Protein AF-A0A3D0CUA2-F1 (afdb_monomer_lite)

Structure (mmCIF, N/CA/C/O backbone):
data_AF-A0A3D0CUA2-F1
#
_entry.id   AF-A0A3D0CUA2-F1
#
loop_
_atom_site.group_PDB
_atom_site.id
_atom_site.type_symbol
_atom_site.label_atom_id
_atom_site.label_alt_id
_atom_site.label_comp_id
_atom_site.label_asym_id
_atom_site.label_entity_id
_atom_site.label_seq_id
_atom_site.pdbx_PDB_ins_code
_atom_site.Cartn_x
_atom_site.Cartn_y
_atom_site.Cartn_z
_atom_site.occupancy
_atom_site.B_iso_or_equiv
_atom_site.auth_seq_id
_atom_site.auth_comp_id
_atom_site.auth_asym_id
_atom_site.auth_atom_id
_atom_site.pdbx_PDB_model_num
ATOM 1 N N . MET A 1 1 ? -27.814 30.142 13.693 1.00 34.41 1 MET A N 1
ATOM 2 C CA . MET A 1 1 ? -26.603 30.145 12.839 1.00 34.41 1 MET A CA 1
ATOM 3 C C . MET A 1 1 ? -26.069 28.719 12.773 1.00 34.41 1 MET A C 1
ATOM 5 O O . MET A 1 1 ? -25.914 28.144 13.836 1.00 34.41 1 MET A O 1
ATOM 9 N N . VAL A 1 2 ? -25.845 28.051 11.637 1.00 34.53 2 VAL A N 1
ATOM 10 C CA . VAL A 1 2 ? -26.166 28.297 10.212 1.00 34.53 2 VAL A CA 1
ATOM 11 C C . VAL A 1 2 ? -26.604 26.940 9.620 1.00 34.53 2 VAL A C 1
ATOM 13 O O . VAL A 1 2 ? -26.078 25.908 10.025 1.00 34.53 2 VAL A O 1
ATOM 16 N N . ARG A 1 3 ? -27.580 26.911 8.699 1.00 35.19 3 ARG A N 1
ATOM 17 C CA . ARG A 1 3 ? -28.104 25.675 8.077 1.00 35.19 3 ARG A CA 1
ATOM 18 C C . ARG A 1 3 ? -28.491 25.943 6.611 1.00 35.19 3 ARG A C 1
ATOM 20 O O . ARG A 1 3 ? -29.452 26.673 6.405 1.00 35.19 3 ARG A O 1
ATOM 27 N N . LYS A 1 4 ? -27.755 25.371 5.642 1.00 29.92 4 LYS A N 1
ATOM 28 C CA . LYS A 1 4 ? -28.012 25.220 4.175 1.00 29.92 4 LYS A CA 1
ATOM 29 C C . LYS A 1 4 ? -26.973 24.188 3.639 1.00 29.92 4 LYS A C 1
ATOM 31 O O . LYS A 1 4 ? -25.899 24.140 4.227 1.00 29.92 4 LYS A O 1
ATOM 36 N N . LEU A 1 5 ? -27.252 23.188 2.777 1.00 30.98 5 LEU A N 1
ATOM 37 C CA . LEU A 1 5 ? -27.730 23.161 1.363 1.00 30.98 5 LEU A CA 1
ATOM 38 C C . LEU A 1 5 ? -26.661 23.688 0.361 1.00 30.98 5 LEU A C 1
ATOM 40 O O . LEU A 1 5 ? -26.102 24.738 0.648 1.00 30.98 5 LEU A O 1
ATOM 44 N N . VAL A 1 6 ? -26.330 23.045 -0.785 1.00 25.77 6 VAL A N 1
ATOM 45 C CA . VAL A 1 6 ? -26.958 21.911 -1.534 1.00 25.77 6 VAL A CA 1
ATOM 46 C C . VAL A 1 6 ? -25.914 20.964 -2.203 1.00 25.77 6 VAL A C 1
ATOM 48 O O . VAL A 1 6 ? -24.809 21.380 -2.519 1.00 25.77 6 VAL A O 1
ATOM 51 N N . ILE A 1 7 ? -26.317 19.699 -2.413 1.00 25.22 7 ILE A N 1
ATOM 52 C CA . ILE A 1 7 ? -25.937 18.706 -3.459 1.00 25.22 7 ILE A CA 1
ATOM 53 C C . ILE A 1 7 ? -25.632 19.311 -4.863 1.00 25.22 7 ILE A C 1
ATOM 55 O O . ILE A 1 7 ? -26.237 20.313 -5.229 1.00 25.22 7 ILE A O 1
ATOM 59 N N . GLY A 1 8 ? -24.804 18.635 -5.683 1.00 22.50 8 GLY A N 1
ATOM 60 C CA . GLY A 1 8 ? -24.477 18.989 -7.089 1.00 22.50 8 GLY A CA 1
ATOM 61 C C . GLY A 1 8 ? -22.999 19.392 -7.257 1.00 22.50 8 GLY A C 1
ATOM 62 O O . GLY A 1 8 ? -22.445 19.989 -6.344 1.00 22.50 8 GLY A O 1
ATOM 63 N N . THR A 1 9 ? -22.270 19.066 -8.331 1.00 24.28 9 THR A N 1
ATOM 64 C CA . THR A 1 9 ? -22.681 18.615 -9.676 1.00 24.28 9 THR A CA 1
ATOM 65 C C . THR A 1 9 ? -21.642 17.654 -10.272 1.00 24.28 9 THR A C 1
ATOM 67 O O . THR A 1 9 ? -20.441 17.848 -10.105 1.00 24.28 9 THR A O 1
ATOM 70 N N . LEU A 1 10 ? -22.116 16.637 -10.993 1.00 22.66 10 LEU A N 1
ATOM 71 C CA . LEU A 1 10 ? -21.336 15.797 -11.912 1.00 22.66 10 LEU A CA 1
ATOM 72 C C . LEU A 1 10 ? -21.730 16.201 -13.347 1.00 22.66 10 LEU A C 1
ATOM 74 O O . LEU A 1 10 ? -22.854 16.664 -13.528 1.00 22.66 10 LEU A O 1
ATOM 78 N N . ILE A 1 11 ? -20.861 15.958 -14.340 1.00 24.97 11 ILE A N 1
ATOM 79 C CA . ILE A 1 11 ? -20.981 16.357 -15.767 1.00 24.97 11 ILE A CA 1
ATOM 80 C C . ILE A 1 11 ? -20.533 17.809 -16.022 1.00 24.97 11 ILE A C 1
ATOM 82 O O . ILE A 1 11 ? -21.109 18.747 -15.479 1.00 24.97 11 ILE A O 1
ATOM 86 N N . GLY A 1 12 ? -19.514 17.993 -16.877 1.00 25.23 12 GLY A N 1
ATOM 87 C CA . GLY A 1 12 ? -19.047 19.340 -17.235 1.00 25.23 12 GLY A CA 1
ATOM 88 C C . GLY A 1 12 ? -17.737 19.508 -18.018 1.00 25.23 12 GLY A C 1
ATOM 89 O O . GLY A 1 12 ? -17.393 20.654 -18.273 1.00 25.23 12 GLY A O 1
ATOM 90 N N . LEU A 1 13 ? -17.005 18.455 -18.419 1.00 24.23 13 LEU A N 1
ATOM 91 C CA . LEU A 1 13 ? -15.894 18.620 -19.376 1.00 24.23 13 LEU A CA 1
ATOM 92 C C . LEU A 1 13 ? -15.595 17.346 -20.182 1.00 24.23 13 LEU A C 1
ATOM 94 O O . LEU A 1 13 ? -14.676 16.591 -19.879 1.00 24.23 13 LEU A O 1
ATOM 98 N N . LEU A 1 14 ? -16.395 17.105 -21.220 1.00 25.80 14 LEU A N 1
ATOM 99 C CA . LEU A 1 14 ? -16.085 16.125 -22.261 1.00 25.80 14 LEU A CA 1
ATOM 100 C C . LEU A 1 14 ? -16.761 16.587 -23.555 1.00 25.80 14 LEU A C 1
ATOM 102 O O . LEU A 1 14 ? -17.934 16.299 -23.758 1.00 25.80 14 LEU A O 1
ATOM 106 N N . LEU A 1 15 ? -16.041 17.390 -24.349 1.00 27.72 15 LEU A N 1
ATOM 107 C CA . LEU A 1 15 ? -16.316 17.740 -25.754 1.00 27.72 15 LEU A CA 1
ATOM 108 C C . LEU A 1 15 ? -15.233 18.716 -26.265 1.00 27.72 15 LEU A C 1
ATOM 110 O O . LEU A 1 15 ? -15.432 19.926 -26.295 1.00 27.72 15 LEU A O 1
ATOM 114 N N . LEU A 1 16 ? -14.092 18.180 -26.696 1.00 27.78 16 LEU A N 1
ATOM 115 C CA . LEU A 1 16 ? -13.278 18.776 -27.761 1.00 27.78 16 LEU A CA 1
ATOM 116 C C . LEU A 1 16 ? -12.856 17.641 -28.715 1.00 27.78 16 LEU A C 1
ATOM 118 O O . LEU A 1 16 ? -12.679 16.509 -28.256 1.00 27.78 16 LEU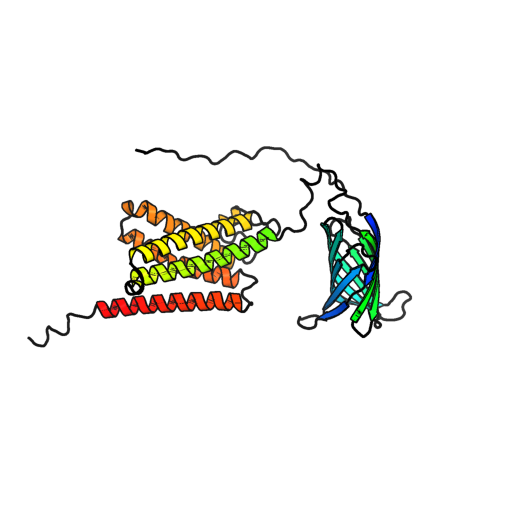 A O 1
ATOM 122 N N . PRO A 1 17 ? -12.807 17.893 -30.035 1.00 27.48 17 PRO A N 1
ATOM 123 C CA . PRO A 1 17 ? -12.652 16.851 -31.044 1.00 27.48 17 PRO A CA 1
ATOM 124 C C . PRO A 1 17 ? -11.206 16.352 -31.137 1.00 27.48 17 PRO A C 1
ATOM 126 O O . PRO A 1 17 ? -10.279 16.984 -30.635 1.00 27.48 17 PRO A O 1
ATOM 129 N N . GLY A 1 18 ? -11.021 15.215 -31.811 1.00 36.53 18 GLY A N 1
ATOM 130 C CA . GLY A 1 18 ? -9.711 14.595 -31.979 1.00 36.53 18 GLY A CA 1
ATOM 131 C C . GLY A 1 18 ? -8.704 15.519 -32.661 1.00 36.53 18 GLY A C 1
ATOM 132 O O . GLY A 1 18 ? -8.844 15.834 -33.841 1.00 36.53 18 GLY A O 1
ATOM 133 N N . ALA A 1 19 ? -7.657 15.885 -31.927 1.00 23.98 19 ALA A N 1
ATOM 134 C CA . ALA A 1 19 ? -6.418 16.364 -32.508 1.00 23.98 19 ALA A CA 1
ATOM 135 C C . ALA A 1 19 ? -5.561 15.142 -32.861 1.00 23.98 19 ALA A C 1
ATOM 137 O O . ALA A 1 19 ? -4.909 14.554 -32.002 1.00 23.98 19 ALA A O 1
ATOM 138 N N . THR A 1 20 ? -5.559 14.754 -34.135 1.00 33.88 20 THR A N 1
ATOM 139 C CA . THR A 1 20 ? -4.459 13.967 -34.699 1.00 33.88 20 THR A CA 1
ATOM 140 C C . THR A 1 20 ? -3.238 14.877 -34.791 1.00 33.88 20 THR A C 1
ATOM 142 O O . THR A 1 20 ? -2.977 15.472 -35.838 1.00 33.88 20 THR A O 1
ATOM 145 N N . THR A 1 21 ? -2.518 15.044 -33.684 1.00 29.91 21 THR A N 1
ATOM 146 C CA . THR A 1 21 ? -1.212 15.701 -33.685 1.00 29.91 21 THR A CA 1
ATOM 147 C C . THR A 1 21 ? -0.216 14.788 -34.384 1.00 29.91 21 THR A C 1
ATOM 149 O O . THR A 1 21 ? 0.178 13.745 -33.864 1.00 29.91 21 THR A O 1
ATOM 152 N N . ALA A 1 22 ? 0.180 15.176 -35.597 1.00 28.94 22 ALA A N 1
ATOM 153 C CA . ALA A 1 22 ? 1.365 14.614 -36.223 1.00 28.94 22 ALA A CA 1
ATOM 154 C C . ALA A 1 22 ? 2.559 14.895 -35.301 1.00 28.94 22 ALA A C 1
ATOM 156 O O . ALA A 1 22 ? 2.811 16.050 -34.957 1.00 28.94 22 ALA A O 1
ATOM 157 N N . LEU A 1 23 ? 3.252 13.839 -34.873 1.00 32.47 23 LEU A N 1
ATOM 158 C CA . LEU A 1 23 ? 4.448 13.963 -34.049 1.00 32.47 23 LEU A CA 1
ATOM 159 C C . LEU A 1 23 ? 5.519 14.720 -34.839 1.00 32.47 23 LEU A C 1
ATOM 161 O O . LEU A 1 23 ? 6.013 14.219 -35.851 1.00 32.47 23 LEU A O 1
ATOM 165 N N . ALA A 1 24 ? 5.894 15.904 -34.358 1.00 32.53 24 ALA A N 1
ATOM 166 C CA . ALA A 1 24 ? 7.166 16.501 -34.725 1.00 32.53 24 ALA A CA 1
ATOM 167 C C . ALA A 1 24 ? 8.265 15.600 -34.146 1.00 32.53 24 ALA A C 1
ATOM 169 O O . ALA A 1 24 ? 8.440 15.513 -32.932 1.00 32.53 24 ALA A O 1
ATOM 170 N N . GLN A 1 25 ? 8.953 14.861 -35.015 1.00 38.62 25 GLN A N 1
ATOM 171 C CA . GLN A 1 25 ? 10.106 14.062 -34.620 1.00 38.62 25 GLN A CA 1
ATOM 172 C C . GLN A 1 25 ? 11.245 15.022 -34.270 1.00 38.62 25 GLN A C 1
ATOM 174 O O . GLN A 1 25 ? 11.866 15.599 -35.163 1.00 38.62 25 GLN A O 1
ATOM 179 N N . GLY A 1 26 ? 11.508 15.201 -32.975 1.00 41.06 26 GLY A N 1
ATOM 180 C CA . GLY A 1 26 ? 12.723 15.864 -32.514 1.00 41.06 26 GLY A CA 1
ATOM 181 C C . GLY A 1 26 ? 13.927 15.055 -32.985 1.00 41.06 26 GLY A C 1
ATOM 182 O O . GLY A 1 26 ? 14.120 13.925 -32.543 1.00 41.06 26 GLY A O 1
ATOM 183 N N . ALA A 1 27 ? 14.703 15.602 -33.920 1.00 47.06 27 ALA A N 1
ATOM 184 C CA . ALA A 1 27 ? 15.893 14.931 -34.425 1.00 47.06 27 ALA A CA 1
ATOM 185 C C . ALA A 1 27 ? 16.924 14.790 -33.294 1.00 47.06 27 ALA A C 1
ATOM 187 O O . ALA A 1 27 ? 17.266 15.780 -32.647 1.00 47.06 27 ALA A O 1
ATOM 188 N N . GLY A 1 28 ? 17.421 13.572 -33.063 1.00 52.94 28 GLY A N 1
ATOM 189 C CA . GLY A 1 28 ? 18.521 13.356 -32.128 1.00 52.94 28 GLY A CA 1
ATOM 190 C C . GLY A 1 28 ? 19.780 14.104 -32.575 1.00 52.94 28 GLY A C 1
ATOM 191 O O . GLY A 1 28 ? 20.051 14.244 -33.772 1.00 52.94 28 GLY A O 1
ATOM 192 N N . MET A 1 29 ? 20.553 14.600 -31.612 1.00 65.56 29 MET A N 1
ATOM 193 C CA . MET A 1 29 ? 21.796 15.312 -31.892 1.00 65.56 29 MET A CA 1
ATOM 194 C C . MET A 1 29 ? 22.873 14.316 -32.316 1.00 65.56 29 MET A C 1
ATOM 196 O O . MET A 1 29 ? 23.288 13.475 -31.522 1.00 65.56 29 MET A O 1
ATOM 200 N N . ASN A 1 30 ? 23.351 14.416 -33.557 1.00 77.56 30 ASN A N 1
ATOM 201 C CA . ASN A 1 30 ? 24.480 13.607 -34.008 1.00 77.56 30 ASN A CA 1
ATOM 202 C C . ASN A 1 30 ? 25.755 14.015 -33.258 1.00 77.56 30 ASN A C 1
ATOM 204 O O . ASN A 1 30 ? 26.203 15.156 -33.369 1.00 77.56 30 ASN A O 1
ATOM 208 N N . GLY A 1 31 ? 26.353 13.070 -32.539 1.00 81.94 31 GLY A N 1
ATOM 209 C CA . GLY A 1 31 ? 27.570 13.270 -31.763 1.00 81.94 31 GLY A CA 1
ATOM 210 C C . GLY A 1 31 ? 28.327 11.967 -31.521 1.00 81.94 31 GLY A C 1
ATOM 211 O O . GLY A 1 31 ? 27.978 10.912 -32.056 1.00 81.94 31 GLY A O 1
ATOM 212 N N . SER A 1 32 ? 29.366 12.053 -30.699 1.00 85.62 32 SER A N 1
ATOM 213 C CA . SER A 1 32 ? 30.141 10.915 -30.207 1.00 85.62 32 SER A CA 1
ATOM 214 C C . SER A 1 32 ? 30.578 11.166 -28.768 1.00 85.62 32 SER A C 1
ATOM 216 O O . SER A 1 32 ? 30.881 12.309 -28.432 1.00 85.62 32 SER A O 1
ATOM 218 N N . ALA A 1 33 ? 30.639 10.116 -27.952 1.00 85.50 33 ALA A N 1
ATOM 219 C CA . ALA A 1 33 ? 31.093 10.174 -26.567 1.00 85.50 33 ALA A CA 1
ATOM 220 C C . ALA A 1 33 ? 32.015 8.985 -26.268 1.00 85.50 33 ALA A C 1
ATOM 222 O O . ALA A 1 33 ? 31.617 7.831 -26.437 1.00 85.50 33 ALA A O 1
ATOM 223 N N . GLU A 1 34 ? 33.228 9.278 -25.798 1.00 88.31 34 GLU A N 1
ATOM 224 C CA . GLU A 1 34 ? 34.131 8.290 -25.202 1.00 88.31 34 GLU A CA 1
ATOM 225 C C . GLU A 1 34 ? 33.730 8.109 -23.733 1.00 88.31 34 GLU A C 1
ATOM 227 O O . GLU A 1 34 ? 33.719 9.069 -22.954 1.00 88.31 34 GLU A O 1
ATOM 232 N N . MET A 1 35 ? 33.365 6.889 -23.348 1.00 89.06 35 MET A N 1
ATOM 233 C CA . MET A 1 35 ? 32.873 6.552 -22.015 1.00 89.06 35 MET A CA 1
ATOM 234 C C . MET A 1 35 ? 33.778 5.529 -21.336 1.00 89.06 35 MET A C 1
ATOM 236 O O . MET A 1 35 ? 34.287 4.594 -21.957 1.00 89.06 35 MET A O 1
ATOM 240 N N . SER A 1 36 ? 33.949 5.680 -20.026 1.00 88.00 36 SER A N 1
ATOM 241 C CA . SER A 1 36 ? 34.730 4.766 -19.195 1.00 88.00 36 SER A CA 1
ATOM 242 C C . SER A 1 36 ? 33.942 4.361 -17.958 1.00 88.00 36 SER A C 1
ATOM 244 O O . SER A 1 36 ? 33.133 5.136 -17.451 1.00 88.00 36 SER A O 1
ATOM 246 N N . GLY A 1 37 ? 34.150 3.144 -17.464 1.00 89.19 37 GLY A N 1
ATOM 247 C CA . GLY A 1 37 ? 33.412 2.680 -16.295 1.00 89.19 37 GLY A CA 1
ATOM 248 C C . GLY A 1 37 ? 33.711 1.242 -15.913 1.00 89.19 37 GLY A C 1
ATOM 249 O O . GLY A 1 37 ? 34.869 0.820 -15.899 1.00 89.19 37 GLY A O 1
ATOM 250 N N . GLN A 1 38 ? 32.666 0.502 -15.551 1.00 89.38 38 GLN A N 1
ATOM 251 C CA . GLN A 1 38 ? 32.765 -0.851 -15.010 1.00 89.38 38 GLN A CA 1
ATOM 252 C C . GLN A 1 38 ? 31.691 -1.766 -15.597 1.00 89.38 38 GLN A C 1
ATOM 254 O O . GLN A 1 38 ? 30.522 -1.390 -15.712 1.00 89.38 38 GLN A O 1
ATOM 259 N N . ALA A 1 39 ? 32.079 -3.000 -15.900 1.00 87.56 39 ALA A N 1
ATOM 260 C CA . ALA A 1 39 ? 31.183 -4.063 -16.318 1.00 87.56 39 ALA A CA 1
ATOM 261 C C . ALA A 1 39 ? 31.413 -5.318 -15.463 1.00 87.56 39 ALA A C 1
ATOM 263 O O . ALA A 1 39 ? 32.544 -5.771 -15.289 1.00 87.56 39 ALA A O 1
ATOM 264 N N . TRP A 1 40 ? 30.342 -5.905 -14.924 1.00 83.81 40 TRP A N 1
ATOM 265 C CA . TRP A 1 40 ? 30.429 -7.112 -14.095 1.00 83.81 40 TRP A CA 1
ATOM 266 C C . TRP A 1 40 ? 29.266 -8.070 -14.341 1.00 83.81 40 TRP A C 1
ATOM 268 O O . TRP A 1 40 ? 28.157 -7.673 -14.695 1.00 83.81 40 TRP A O 1
ATOM 278 N N . VAL A 1 41 ? 29.512 -9.365 -14.136 1.00 83.38 41 VAL A N 1
ATOM 279 C CA . VAL A 1 41 ? 28.497 -10.405 -14.349 1.00 83.38 41 VAL A CA 1
ATOM 280 C C . VAL A 1 41 ? 27.761 -10.705 -13.046 1.00 83.38 41 VAL A C 1
ATOM 282 O O . VAL A 1 41 ? 28.302 -11.356 -12.151 1.00 83.38 41 VAL A O 1
ATOM 285 N N . ASP A 1 42 ? 26.496 -10.301 -12.969 1.00 78.31 42 ASP A N 1
ATOM 286 C CA . ASP A 1 42 ? 25.566 -10.777 -11.952 1.00 78.31 42 ASP A CA 1
ATOM 287 C C . ASP A 1 42 ? 25.132 -12.220 -12.266 1.00 78.31 42 ASP A C 1
ATOM 289 O O . ASP A 1 42 ? 24.643 -12.527 -13.355 1.00 78.31 42 ASP A O 1
ATOM 293 N N . ARG A 1 43 ? 25.309 -13.114 -11.288 1.00 81.06 43 ARG A N 1
ATOM 294 C CA . ARG A 1 43 ? 24.940 -14.540 -11.352 1.00 81.06 43 ARG A CA 1
ATOM 295 C C . ARG A 1 43 ? 23.880 -14.928 -10.314 1.00 81.06 43 ARG A C 1
ATOM 297 O O . ARG A 1 43 ? 23.711 -16.109 -10.033 1.00 81.06 43 ARG A O 1
ATOM 304 N N . SER A 1 44 ? 23.208 -13.952 -9.699 1.00 67.81 44 SER A N 1
ATOM 305 C CA . SER A 1 44 ? 22.202 -14.192 -8.653 1.00 67.81 44 SER A CA 1
ATOM 306 C C . SER A 1 44 ? 20.834 -14.652 -9.181 1.00 67.81 44 SER A C 1
ATOM 308 O O . SER A 1 44 ? 20.020 -15.144 -8.399 1.00 67.81 44 SER A O 1
ATOM 310 N N . GLY A 1 45 ? 20.576 -14.502 -10.487 1.00 65.38 45 GLY A N 1
ATOM 311 C CA . GLY A 1 45 ? 19.347 -14.930 -11.164 1.00 65.38 45 GLY A CA 1
ATOM 312 C C . GLY A 1 45 ? 19.481 -16.237 -11.957 1.00 65.38 45 GLY A C 1
ATOM 313 O O . GLY A 1 45 ? 20.552 -16.830 -12.038 1.00 65.38 45 GLY A O 1
ATOM 314 N N . GLU A 1 46 ? 18.380 -16.668 -12.584 1.00 67.75 46 GLU A N 1
ATOM 315 C CA . GLU A 1 46 ? 18.313 -17.899 -13.398 1.00 67.75 46 GLU A CA 1
ATOM 316 C C . GLU A 1 46 ? 19.200 -17.864 -14.656 1.00 67.75 46 GLU A C 1
ATOM 318 O O . GLU A 1 46 ? 19.586 -18.914 -15.169 1.00 67.75 46 GLU A O 1
ATOM 323 N N . GLN A 1 47 ? 19.545 -16.669 -15.142 1.00 74.62 47 GLN A N 1
ATOM 324 C CA . GLN A 1 47 ? 20.515 -16.453 -16.215 1.00 74.62 47 GLN A CA 1
ATOM 325 C C . GLN A 1 47 ? 21.562 -15.415 -15.779 1.00 74.62 47 GLN A C 1
ATOM 327 O O . GLN A 1 47 ? 21.216 -14.474 -15.055 1.00 74.62 47 GLN A O 1
ATOM 332 N N . PRO A 1 48 ? 22.832 -15.561 -16.205 1.00 74.19 48 PRO A N 1
ATOM 333 C CA . PRO A 1 48 ? 23.864 -14.567 -15.942 1.00 74.19 48 PRO A CA 1
ATOM 334 C C . PRO A 1 48 ? 23.570 -13.286 -16.727 1.00 74.19 48 PRO A C 1
ATOM 336 O O . PRO A 1 48 ? 23.232 -13.345 -17.907 1.00 74.19 48 PRO A O 1
ATOM 339 N N . ARG A 1 49 ? 23.736 -12.129 -16.088 1.00 80.12 49 ARG A N 1
ATOM 340 C CA . ARG A 1 49 ? 23.512 -10.815 -16.703 1.00 80.12 49 ARG A CA 1
ATOM 341 C C . ARG A 1 49 ? 24.771 -9.974 -16.593 1.00 80.12 49 ARG A C 1
ATOM 343 O O . ARG A 1 49 ? 25.372 -9.912 -15.524 1.00 80.12 49 ARG A O 1
ATOM 350 N N . LEU A 1 50 ? 25.155 -9.317 -17.677 1.00 82.69 50 LEU A N 1
ATOM 351 C CA . LEU A 1 50 ? 26.214 -8.321 -17.685 1.00 82.69 50 LEU A CA 1
ATOM 352 C C . LEU A 1 50 ? 25.604 -6.975 -17.276 1.00 82.69 50 LEU A C 1
ATOM 354 O O . LEU A 1 50 ? 24.756 -6.429 -17.981 1.00 82.69 50 LEU A O 1
ATOM 358 N N . MET A 1 51 ? 25.998 -6.486 -16.104 1.00 84.31 51 MET A N 1
ATOM 359 C CA . MET A 1 51 ? 25.730 -5.124 -15.653 1.00 84.31 51 MET A CA 1
ATOM 360 C C . MET A 1 51 ? 26.821 -4.224 -16.225 1.00 84.31 51 MET A C 1
ATOM 362 O O . MET A 1 51 ? 27.994 -4.595 -16.177 1.00 84.31 51 MET A O 1
ATOM 366 N N . VAL A 1 52 ? 26.442 -3.062 -16.743 1.00 85.94 52 VAL A N 1
ATOM 367 C CA . VAL A 1 52 ? 27.353 -2.080 -17.337 1.00 85.94 52 VAL A CA 1
ATOM 368 C C . VAL A 1 52 ? 27.009 -0.705 -16.775 1.00 85.94 52 VAL A C 1
ATOM 370 O O . VAL A 1 52 ? 25.845 -0.307 -16.806 1.00 85.94 52 VAL A O 1
ATOM 373 N N . THR A 1 53 ? 28.011 0.017 -16.279 1.00 88.06 53 THR A N 1
ATOM 374 C CA . THR A 1 53 ? 27.920 1.443 -15.937 1.00 88.06 53 THR A CA 1
ATOM 375 C C . THR A 1 53 ? 29.085 2.181 -16.590 1.00 88.06 53 THR A C 1
ATOM 377 O O . THR A 1 53 ? 30.211 1.674 -16.579 1.00 88.06 53 THR A O 1
ATOM 380 N N . ALA A 1 54 ? 28.824 3.335 -17.201 1.00 88.00 54 ALA A N 1
ATOM 381 C CA . ALA A 1 54 ? 29.836 4.134 -17.883 1.00 88.00 54 ALA A CA 1
ATOM 382 C C . ALA A 1 54 ? 29.528 5.630 -17.789 1.00 88.00 54 ALA A C 1
ATOM 384 O O . ALA A 1 54 ? 28.380 6.042 -17.951 1.00 88.00 54 ALA A O 1
ATOM 385 N N . ASP A 1 55 ? 30.571 6.435 -17.616 1.00 84.81 55 ASP A N 1
ATOM 386 C CA . ASP A 1 55 ? 30.525 7.894 -17.591 1.00 84.81 55 ASP A CA 1
ATOM 387 C C . ASP A 1 55 ? 31.406 8.459 -18.713 1.00 84.81 55 ASP A C 1
ATOM 389 O O . ASP A 1 55 ? 32.496 7.940 -18.982 1.00 84.81 55 ASP A O 1
ATOM 393 N N . ALA A 1 56 ? 30.949 9.518 -19.384 1.00 84.81 56 ALA A N 1
ATOM 394 C CA . ALA A 1 56 ? 31.712 10.153 -20.457 1.00 84.81 56 ALA A CA 1
ATOM 395 C C . ALA A 1 56 ? 32.962 10.885 -19.933 1.00 84.81 56 ALA A C 1
ATOM 397 O O . ALA A 1 56 ? 32.896 11.702 -19.010 1.00 84.81 56 ALA A O 1
ATOM 398 N N . ALA A 1 57 ? 34.110 10.595 -20.548 1.00 72.31 57 ALA A N 1
ATOM 399 C CA . ALA A 1 57 ? 35.426 11.078 -20.125 1.00 72.31 57 ALA A CA 1
ATOM 400 C C . ALA A 1 57 ? 35.684 12.559 -20.471 1.00 72.31 57 ALA A C 1
ATOM 402 O O . ALA A 1 57 ? 36.553 13.203 -19.884 1.00 72.31 57 ALA A O 1
ATOM 403 N N . ASP A 1 58 ? 34.914 13.106 -21.410 1.00 64.69 58 ASP A N 1
ATOM 404 C CA . ASP A 1 58 ? 35.012 14.471 -21.940 1.00 64.69 58 ASP A CA 1
ATOM 405 C C . ASP A 1 58 ? 34.367 15.552 -21.046 1.00 64.69 58 ASP A C 1
ATOM 407 O O . ASP A 1 58 ? 34.460 16.747 -21.341 1.00 64.69 58 ASP A O 1
ATOM 411 N N . GLY A 1 59 ? 33.714 15.154 -19.950 1.00 53.94 59 GLY A N 1
ATOM 412 C CA . GLY A 1 59 ? 32.996 16.061 -19.056 1.00 53.94 59 GLY A CA 1
ATOM 413 C C . GLY A 1 59 ? 31.619 16.502 -19.566 1.00 53.94 59 GLY A C 1
ATOM 414 O O . GLY A 1 59 ? 30.988 17.339 -18.920 1.00 53.94 59 GLY A O 1
ATOM 415 N N . GLN A 1 60 ? 31.106 15.920 -20.658 1.00 58.84 60 GLN A N 1
ATOM 416 C CA . GLN A 1 60 ? 29.743 16.156 -21.158 1.00 58.84 60 GLN A CA 1
ATOM 417 C C . GLN A 1 60 ? 28.659 15.549 -20.251 1.00 58.84 60 GLN A C 1
ATOM 419 O O . GLN A 1 60 ? 27.483 15.641 -20.572 1.00 58.84 60 GLN A O 1
ATOM 424 N N . GLY A 1 61 ? 29.004 14.925 -19.119 1.00 72.50 61 GLY A N 1
ATOM 425 C CA . GLY A 1 61 ? 28.030 14.491 -18.110 1.00 72.50 61 GLY A CA 1
ATOM 426 C C . GLY A 1 61 ? 27.052 13.408 -18.576 1.00 72.50 61 GLY A C 1
ATOM 427 O O . GLY A 1 61 ? 25.992 13.262 -17.970 1.00 72.50 61 GLY A O 1
ATOM 428 N N . TRP A 1 62 ? 27.386 12.671 -19.640 1.00 84.25 62 TRP A N 1
ATOM 429 C CA . TRP A 1 62 ? 26.637 11.488 -20.050 1.00 84.25 62 TRP A CA 1
ATOM 430 C C . TRP A 1 62 ? 26.942 10.315 -19.122 1.00 84.25 62 TRP A C 1
ATOM 432 O O . TRP A 1 62 ? 28.107 9.974 -18.918 1.00 84.25 62 TRP A O 1
ATOM 442 N N . HIS A 1 63 ? 25.887 9.681 -18.621 1.00 88.88 63 HIS A N 1
ATOM 443 C CA . HIS A 1 63 ? 25.931 8.486 -17.791 1.00 88.88 63 HIS A CA 1
ATOM 444 C C . HIS A 1 63 ? 25.048 7.397 -18.410 1.00 88.88 63 HIS A C 1
ATOM 446 O O . HIS A 1 63 ? 23.861 7.629 -18.675 1.00 88.88 63 HIS A O 1
ATOM 452 N N . LEU A 1 64 ? 25.631 6.222 -18.639 1.00 89.19 64 LEU A N 1
ATOM 453 C CA . LEU A 1 64 ? 24.996 5.046 -19.225 1.00 89.19 64 LEU A CA 1
ATOM 454 C C . LEU A 1 64 ? 24.918 3.922 -18.189 1.00 89.19 64 LEU A C 1
ATOM 456 O O . LEU A 1 64 ? 25.943 3.453 -17.698 1.00 89.19 64 LEU A O 1
ATOM 460 N N . GLU A 1 65 ? 23.713 3.411 -17.959 1.00 91.25 65 GLU A N 1
ATOM 461 C CA . GLU A 1 65 ? 23.481 2.113 -17.325 1.00 91.25 65 GLU A CA 1
ATOM 462 C C . GLU A 1 65 ? 22.922 1.137 -18.368 1.00 91.25 65 GLU A C 1
ATOM 464 O O . GLU A 1 65 ? 21.979 1.471 -19.089 1.00 91.25 65 GLU A O 1
ATOM 469 N N . ALA A 1 66 ? 23.447 -0.088 -18.442 1.00 85.12 66 ALA A N 1
ATOM 470 C CA . ALA A 1 66 ? 22.864 -1.142 -19.271 1.00 85.12 66 ALA A CA 1
ATOM 471 C C . ALA A 1 66 ? 22.852 -2.505 -18.569 1.00 85.12 66 ALA A C 1
ATOM 473 O O . ALA A 1 66 ? 23.764 -2.872 -17.825 1.00 85.12 66 ALA A O 1
ATOM 474 N N . ILE A 1 67 ? 21.793 -3.271 -18.833 1.00 86.25 67 ILE A N 1
ATOM 475 C CA . ILE A 1 67 ? 21.603 -4.641 -18.352 1.00 86.25 67 ILE A CA 1
ATOM 476 C C . ILE A 1 67 ? 21.468 -5.537 -19.574 1.00 86.25 67 ILE A C 1
ATOM 478 O O . ILE A 1 67 ? 20.429 -5.526 -20.233 1.00 86.25 67 ILE A O 1
ATOM 482 N N . LEU A 1 68 ? 22.513 -6.312 -19.859 1.00 85.12 68 LEU A N 1
ATOM 483 C CA . LEU A 1 68 ? 22.613 -7.190 -21.024 1.00 85.12 68 LEU A CA 1
ATOM 484 C C . LEU A 1 68 ? 22.561 -8.665 -20.609 1.00 85.12 68 LEU A C 1
ATOM 486 O O . LEU A 1 68 ? 23.146 -9.069 -19.604 1.00 85.12 68 LEU A O 1
ATOM 490 N N . THR A 1 69 ? 21.890 -9.491 -21.405 1.00 85.88 69 THR A N 1
ATOM 491 C CA . THR A 1 69 ? 21.773 -10.942 -21.207 1.00 85.88 69 THR A CA 1
ATOM 492 C C . THR A 1 69 ? 22.328 -11.664 -22.439 1.00 85.88 69 THR A C 1
ATOM 494 O O . THR A 1 69 ? 21.982 -11.287 -23.559 1.00 85.88 69 THR A O 1
ATOM 497 N N . PRO A 1 70 ? 23.186 -12.690 -22.284 1.00 83.50 70 PRO A N 1
ATOM 498 C CA . PRO A 1 70 ? 23.677 -13.474 -23.408 1.00 83.50 70 PRO A CA 1
ATOM 499 C C . PRO A 1 70 ? 22.583 -14.428 -23.906 1.00 83.50 70 PRO A C 1
ATOM 501 O O . PRO A 1 70 ? 22.333 -15.470 -23.301 1.00 83.50 70 PRO A O 1
ATOM 504 N N . VAL A 1 71 ? 21.942 -14.080 -25.022 1.00 83.69 71 VAL A N 1
ATOM 505 C CA . VAL A 1 71 ? 20.836 -14.855 -25.616 1.00 83.69 71 VAL A CA 1
ATOM 506 C C . VAL A 1 71 ? 21.309 -15.974 -26.545 1.00 83.69 71 VAL A C 1
ATOM 508 O O . VAL A 1 71 ? 20.563 -16.912 -26.823 1.00 83.69 71 VAL A O 1
ATOM 511 N N . GLY A 1 72 ? 22.559 -15.920 -27.016 1.00 79.50 72 GLY A N 1
ATOM 512 C CA . GLY A 1 72 ? 23.097 -16.939 -27.913 1.00 79.50 72 GLY A CA 1
ATOM 513 C C . GLY A 1 72 ? 24.573 -16.772 -28.262 1.00 79.50 72 GLY A C 1
ATOM 514 O O . GLY A 1 72 ? 25.271 -15.894 -27.758 1.00 79.50 72 GLY A O 1
ATOM 515 N N . LEU A 1 73 ? 25.039 -17.645 -29.155 1.00 84.62 73 LEU A N 1
ATOM 516 C CA . LEU A 1 73 ? 26.362 -17.598 -29.774 1.00 84.62 73 LEU A CA 1
ATOM 517 C C . LEU A 1 73 ? 26.198 -17.592 -31.293 1.00 84.62 73 LEU A C 1
ATOM 519 O O . LEU A 1 73 ? 25.464 -18.420 -31.834 1.00 84.62 73 LEU A O 1
ATOM 523 N N . GLN A 1 74 ? 26.941 -16.730 -31.982 1.00 83.81 74 GLN A N 1
ATOM 524 C CA . GLN A 1 74 ? 27.051 -16.748 -33.441 1.00 83.81 74 GLN A CA 1
ATOM 525 C C . GLN A 1 74 ? 28.513 -16.710 -33.893 1.00 83.81 74 GLN A C 1
ATOM 527 O O . GLN A 1 74 ? 29.420 -16.497 -33.088 1.00 83.81 74 GLN A O 1
ATOM 532 N N . ARG A 1 75 ? 28.774 -16.958 -35.183 1.00 79.50 75 ARG A N 1
ATOM 533 C CA . ARG A 1 75 ? 30.127 -16.788 -35.733 1.00 79.50 75 ARG A CA 1
ATOM 534 C C . ARG A 1 75 ? 30.461 -15.302 -35.838 1.00 79.50 75 ARG A C 1
ATOM 536 O O . ARG A 1 75 ? 29.617 -14.521 -36.267 1.00 79.50 75 ARG A O 1
ATOM 543 N N . GLY A 1 76 ? 31.694 -14.942 -35.485 1.00 67.69 76 GLY A N 1
ATOM 544 C CA . GLY A 1 76 ? 32.205 -13.585 -35.677 1.00 67.69 76 GLY A CA 1
ATOM 545 C C . GLY A 1 76 ? 32.276 -13.186 -37.156 1.00 67.69 76 GLY A C 1
ATOM 546 O O . GLY A 1 76 ? 32.260 -14.039 -38.053 1.00 67.69 76 GLY A O 1
ATOM 547 N N . ALA A 1 77 ? 32.376 -11.880 -37.415 1.00 62.12 77 ALA A N 1
ATOM 548 C CA . ALA A 1 77 ? 32.585 -11.350 -38.760 1.00 62.12 77 ALA A CA 1
ATOM 549 C C . ALA A 1 77 ? 33.833 -11.988 -39.408 1.00 62.12 77 ALA A C 1
ATOM 551 O O . ALA A 1 77 ? 34.864 -12.170 -38.764 1.00 62.12 77 ALA A O 1
ATOM 552 N N . GLY A 1 78 ? 33.727 -12.399 -40.675 1.00 61.19 78 GLY A N 1
ATOM 553 C CA . GLY A 1 78 ? 34.776 -13.175 -41.356 1.00 61.19 78 GLY A CA 1
ATOM 554 C C . GLY A 1 78 ? 34.802 -14.678 -41.024 1.00 61.19 78 GLY A C 1
ATOM 555 O O . GLY A 1 78 ? 35.614 -15.409 -41.582 1.00 61.19 78 GLY A O 1
ATOM 556 N N . GLY A 1 79 ? 33.903 -15.174 -40.165 1.00 59.78 79 GLY A N 1
ATOM 557 C CA . GLY A 1 79 ? 33.726 -16.606 -39.894 1.00 59.78 79 GLY A CA 1
ATOM 558 C C . GLY A 1 79 ? 34.724 -17.219 -38.906 1.00 59.78 79 GLY A C 1
ATOM 559 O O . GLY A 1 79 ? 34.696 -18.438 -38.711 1.00 59.78 79 GLY A O 1
ATOM 560 N N . VAL A 1 80 ? 35.571 -16.396 -38.281 1.00 57.88 80 VAL A N 1
ATOM 561 C CA . VAL A 1 80 ? 36.556 -16.791 -37.265 1.00 57.88 80 VAL A CA 1
ATOM 562 C C . VAL A 1 80 ? 36.001 -16.487 -35.872 1.00 57.88 80 VAL A C 1
ATOM 564 O O . VAL A 1 80 ? 35.525 -15.388 -35.610 1.00 57.88 80 VAL A O 1
ATOM 567 N N . GLY A 1 81 ? 36.079 -17.467 -34.968 1.00 71.69 81 GLY A N 1
ATOM 568 C CA . GLY A 1 81 ? 35.621 -17.322 -33.584 1.00 71.69 81 GLY A CA 1
ATOM 569 C C . GLY A 1 81 ? 34.099 -17.390 -33.393 1.00 71.69 81 GLY A C 1
ATOM 570 O O . GLY A 1 81 ? 33.307 -17.336 -34.338 1.00 71.69 81 GLY A O 1
ATOM 571 N N . LEU A 1 82 ? 33.701 -17.540 -32.128 1.00 82.31 82 LEU A N 1
ATOM 572 C CA . LEU A 1 82 ? 32.318 -17.413 -31.673 1.00 82.31 82 LEU A CA 1
ATOM 573 C C . LEU A 1 82 ? 32.198 -16.141 -30.838 1.00 82.31 82 LEU A C 1
ATOM 575 O O . LEU A 1 82 ? 33.015 -15.934 -29.939 1.00 82.31 82 LEU A O 1
ATOM 579 N N . VAL A 1 83 ? 31.168 -15.347 -31.116 1.00 86.19 83 VAL A N 1
ATOM 580 C CA . VAL A 1 83 ? 30.789 -14.157 -30.349 1.00 86.19 83 VAL A CA 1
ATOM 581 C C . VAL A 1 83 ? 29.460 -14.408 -29.639 1.00 86.19 83 VAL A C 1
ATOM 583 O O . VAL A 1 83 ? 28.572 -15.074 -30.178 1.00 86.19 83 VAL A O 1
ATOM 586 N N . TYR A 1 84 ? 29.336 -13.891 -28.424 1.00 85.62 84 TYR A N 1
ATOM 587 C CA . TYR A 1 84 ? 28.093 -13.825 -27.670 1.00 85.62 84 TYR A CA 1
ATOM 588 C C . TYR A 1 84 ? 27.171 -12.784 -28.295 1.00 85.62 84 TYR A C 1
ATOM 590 O O . TYR A 1 84 ? 27.609 -11.674 -28.590 1.00 85.62 84 TYR A O 1
ATOM 598 N N . VAL A 1 85 ? 25.902 -13.146 -28.468 1.00 84.44 85 VAL A N 1
ATOM 599 C CA . VAL A 1 85 ? 24.828 -12.196 -28.769 1.00 84.44 85 VAL A CA 1
ATOM 600 C C . VAL A 1 85 ? 24.263 -11.721 -27.437 1.00 84.44 85 VAL A C 1
ATOM 602 O O . VAL A 1 85 ? 23.828 -12.540 -26.624 1.00 84.44 85 VAL A O 1
ATOM 605 N N . LEU A 1 86 ? 24.326 -10.416 -27.208 1.00 86.88 86 LEU A N 1
ATOM 606 C CA . LEU A 1 86 ? 23.862 -9.729 -26.013 1.00 86.88 86 LEU A CA 1
ATOM 607 C C . LEU A 1 86 ? 22.598 -8.941 -26.355 1.00 86.88 86 LEU A C 1
ATOM 609 O O . LEU A 1 86 ? 22.604 -8.150 -27.294 1.00 86.88 86 LEU A O 1
ATOM 613 N N . GLU A 1 87 ? 21.538 -9.123 -25.576 1.00 87.12 87 GLU A N 1
ATOM 614 C CA . GLU A 1 87 ? 20.298 -8.349 -25.690 1.00 87.12 87 GLU A CA 1
ATOM 615 C C . GLU A 1 87 ? 19.869 -7.858 -24.309 1.00 87.12 87 GLU A C 1
ATOM 617 O O . GLU A 1 87 ? 20.088 -8.527 -23.294 1.00 87.12 87 GLU A O 1
ATOM 622 N N . GLY A 1 88 ? 19.272 -6.674 -24.245 1.00 85.19 88 GLY A N 1
ATOM 623 C CA . GLY A 1 88 ? 18.960 -6.056 -22.971 1.00 85.19 88 GLY A CA 1
ATOM 624 C C . GLY A 1 88 ? 18.330 -4.681 -23.079 1.00 85.19 88 GLY A C 1
ATOM 625 O O . GLY A 1 88 ? 17.752 -4.314 -24.101 1.00 85.19 88 GLY A O 1
ATOM 626 N N . GLN A 1 89 ? 18.425 -3.925 -21.990 1.00 89.81 89 GLN A N 1
ATOM 627 C CA . GLN A 1 89 ? 17.899 -2.565 -21.888 1.00 89.81 89 GLN A CA 1
ATOM 628 C C . GLN A 1 89 ? 19.002 -1.611 -21.441 1.00 89.81 89 GLN A C 1
ATOM 630 O O . GLN A 1 89 ? 19.866 -1.998 -20.648 1.00 89.81 89 GLN A O 1
ATOM 635 N N . PHE A 1 90 ? 18.933 -0.365 -21.904 1.00 88.31 90 PHE A N 1
ATOM 636 C CA . PHE A 1 90 ? 19.789 0.721 -21.433 1.00 88.31 90 PHE A CA 1
ATOM 637 C C . PHE A 1 90 ? 18.977 1.896 -20.885 1.00 88.31 90 PHE A C 1
ATOM 639 O O . PHE A 1 90 ? 17.822 2.110 -21.261 1.00 88.31 90 PHE A O 1
ATOM 646 N N . THR A 1 91 ? 19.629 2.676 -20.027 1.00 87.69 91 THR A N 1
ATOM 647 C CA . THR A 1 91 ? 19.259 4.042 -19.661 1.00 87.69 91 THR A CA 1
ATOM 648 C C . THR A 1 91 ? 20.468 4.927 -19.920 1.00 87.69 91 THR A C 1
ATOM 650 O O . THR A 1 91 ? 21.519 4.729 -19.317 1.00 87.69 91 THR A O 1
ATOM 653 N N . LEU A 1 92 ? 20.327 5.900 -20.814 1.00 87.50 92 LEU A N 1
ATOM 654 C CA . LEU A 1 92 ? 21.321 6.938 -21.064 1.00 87.50 92 LEU A CA 1
ATOM 655 C C . LEU A 1 92 ? 20.769 8.262 -20.539 1.00 87.50 92 LEU A C 1
ATOM 657 O O . LEU A 1 92 ? 19.670 8.665 -20.914 1.00 87.50 92 LEU A O 1
ATOM 661 N N . SER A 1 93 ? 21.529 8.943 -19.690 1.00 85.94 93 SER A N 1
ATOM 662 C CA . SER A 1 93 ? 21.188 10.257 -19.137 1.00 85.94 93 SER A CA 1
ATOM 663 C C . SER A 1 93 ? 22.306 11.255 -19.411 1.00 85.94 93 SER A C 1
ATOM 665 O O . SER A 1 93 ? 23.462 10.851 -19.501 1.00 85.94 93 SER A O 1
ATOM 667 N N . GLY A 1 94 ? 21.981 12.538 -19.573 1.00 83.38 94 GLY A N 1
ATOM 668 C CA . GLY A 1 94 ? 22.958 13.559 -19.949 1.00 83.38 94 GLY A CA 1
ATOM 669 C C . GLY A 1 94 ? 22.513 15.009 -19.722 1.00 83.38 94 GLY A C 1
ATOM 670 O O . GLY A 1 94 ? 21.553 15.273 -18.985 1.00 83.38 94 GLY A O 1
ATOM 671 N N . PRO A 1 95 ? 23.217 15.976 -20.343 1.00 74.06 95 PRO A N 1
ATOM 672 C CA . PRO A 1 95 ? 22.995 17.408 -20.160 1.00 74.06 95 PRO A CA 1
ATOM 673 C C . PRO A 1 95 ? 21.556 17.863 -20.392 1.00 74.06 95 PRO A C 1
ATOM 675 O O . PRO A 1 95 ? 20.814 17.309 -21.200 1.00 74.06 95 PRO A O 1
ATOM 678 N N . GLY A 1 96 ? 21.155 18.921 -19.684 1.00 68.81 96 GLY A N 1
ATOM 679 C CA . GLY A 1 96 ? 19.833 19.529 -19.861 1.00 68.81 96 GLY A CA 1
ATOM 680 C C . GLY A 1 96 ? 18.660 18.596 -19.535 1.00 68.81 96 GLY A C 1
ATOM 681 O O . GLY A 1 96 ? 17.554 18.838 -20.013 1.00 68.81 96 GLY A O 1
ATOM 682 N N . GLY A 1 97 ? 18.891 17.530 -18.759 1.00 67.69 97 GLY A N 1
ATOM 683 C CA . GLY A 1 97 ? 17.874 16.529 -18.435 1.00 67.69 97 GLY A CA 1
ATOM 684 C C . GLY A 1 97 ? 17.554 15.569 -19.583 1.00 67.69 97 GLY A C 1
ATOM 685 O O . GLY A 1 97 ? 16.491 14.954 -19.558 1.00 67.69 97 GLY A O 1
ATOM 686 N N . ALA A 1 98 ? 18.437 15.446 -20.582 1.00 79.00 98 ALA A N 1
ATOM 687 C CA . ALA A 1 98 ? 18.307 14.438 -21.627 1.00 79.00 98 ALA A CA 1
ATOM 688 C C . ALA A 1 98 ? 18.293 13.035 -20.998 1.00 79.00 98 ALA A C 1
ATOM 690 O O . ALA A 1 98 ? 19.205 12.680 -20.251 1.00 79.00 98 ALA A O 1
ATOM 691 N N . VAL A 1 99 ? 17.264 12.238 -21.296 1.00 82.44 99 VAL A N 1
ATOM 692 C CA . VAL A 1 99 ? 17.162 10.833 -20.880 1.00 82.44 99 VAL A CA 1
ATOM 693 C C . VAL A 1 99 ? 16.589 10.020 -22.033 1.00 82.44 99 VAL A C 1
ATOM 695 O O . VAL A 1 99 ? 15.563 10.390 -22.600 1.00 82.44 99 VAL A O 1
ATOM 698 N N . ALA A 1 100 ? 17.227 8.897 -22.346 1.00 83.56 100 ALA A N 1
ATOM 699 C CA . ALA A 1 100 ? 16.735 7.896 -23.279 1.00 83.56 100 ALA A CA 1
ATOM 700 C C . ALA A 1 100 ? 16.772 6.512 -22.633 1.00 83.56 100 ALA A C 1
ATOM 702 O O . ALA A 1 100 ? 17.740 6.149 -21.964 1.00 83.56 100 ALA A O 1
ATOM 703 N N . THR A 1 101 ? 15.724 5.730 -22.863 1.00 85.31 101 THR A N 1
ATOM 704 C CA . THR A 1 101 ? 15.658 4.315 -22.500 1.00 85.31 101 THR A CA 1
ATOM 705 C C . THR A 1 101 ? 15.236 3.508 -23.716 1.00 85.31 101 THR A C 1
ATOM 707 O O . THR A 1 101 ? 14.483 3.987 -24.569 1.00 85.31 101 THR A O 1
ATOM 710 N N . GLY A 1 102 ? 15.734 2.281 -23.820 1.00 84.50 102 GLY A N 1
ATOM 711 C CA . GLY A 1 102 ? 15.467 1.461 -24.991 1.00 84.50 102 GLY A CA 1
ATOM 712 C C . GLY A 1 102 ? 16.215 0.143 -25.002 1.00 84.50 102 GLY A C 1
ATOM 713 O O . GLY A 1 102 ? 16.761 -0.300 -23.987 1.00 84.50 102 GLY A O 1
ATOM 714 N N . GLU A 1 103 ? 16.233 -0.478 -26.175 1.00 88.56 103 GLU A N 1
ATOM 715 C CA . GLU A 1 103 ? 16.867 -1.770 -26.393 1.00 88.56 103 GLU A CA 1
ATOM 716 C C . GLU A 1 103 ? 18.364 -1.598 -26.641 1.00 88.56 103 GLU A C 1
ATOM 718 O O . GLU A 1 103 ? 18.805 -0.735 -27.404 1.00 88.56 103 GLU A O 1
ATOM 723 N N . ALA A 1 104 ? 19.148 -2.444 -25.979 1.00 87.56 104 ALA A N 1
ATOM 724 C CA . ALA A 1 104 ? 20.578 -2.562 -26.191 1.00 87.56 104 ALA A CA 1
ATOM 725 C C . ALA A 1 104 ? 20.854 -3.939 -26.795 1.00 87.56 104 ALA A C 1
ATOM 727 O O . ALA A 1 104 ? 20.564 -4.963 -26.174 1.00 87.56 104 ALA A O 1
ATOM 728 N N . THR A 1 105 ? 21.406 -3.960 -28.004 1.00 89.00 105 THR A N 1
ATOM 729 C CA . THR A 1 105 ? 21.797 -5.188 -28.706 1.00 89.00 105 THR A CA 1
ATOM 730 C C . THR A 1 105 ? 23.288 -5.134 -28.991 1.00 89.00 105 THR A C 1
ATOM 732 O O . THR A 1 105 ? 23.815 -4.076 -29.316 1.00 89.00 105 THR A O 1
ATOM 735 N N . GLY A 1 106 ? 24.011 -6.236 -28.835 1.00 87.12 106 GLY A N 1
ATOM 736 C CA . GLY A 1 106 ? 25.461 -6.208 -28.976 1.00 87.12 106 GLY A CA 1
ATOM 737 C C . GLY A 1 106 ? 26.086 -7.562 -29.242 1.00 87.12 106 GLY A C 1
ATOM 738 O O . GLY A 1 106 ? 25.489 -8.610 -29.002 1.00 87.12 106 GLY A O 1
ATOM 739 N N . LEU A 1 107 ? 27.313 -7.529 -29.745 1.00 86.88 107 LEU A N 1
ATOM 740 C CA . LEU A 1 107 ? 28.133 -8.696 -30.035 1.00 86.88 107 LEU A CA 1
ATOM 741 C C . LEU A 1 107 ? 29.438 -8.579 -29.266 1.00 86.88 107 LEU A C 1
ATOM 743 O O . LEU A 1 107 ? 30.111 -7.563 -29.381 1.00 86.88 107 LEU A O 1
ATOM 747 N N . MET A 1 108 ? 29.807 -9.615 -28.517 1.00 88.69 108 MET A N 1
ATOM 748 C CA . MET A 1 108 ? 31.023 -9.625 -27.700 1.00 88.69 108 MET A CA 1
ATOM 749 C C . MET A 1 108 ? 31.825 -10.896 -27.954 1.00 88.69 108 MET A C 1
ATOM 751 O O . MET A 1 108 ? 31.267 -11.994 -27.946 1.00 88.69 108 MET A O 1
ATOM 755 N N . ASP A 1 109 ? 33.128 -10.781 -28.172 1.00 86.94 109 ASP A N 1
ATOM 756 C CA . ASP A 1 109 ? 34.009 -11.940 -28.257 1.00 86.94 109 ASP A CA 1
ATOM 757 C C . ASP A 1 109 ? 34.347 -12.518 -26.865 1.00 86.94 109 ASP A C 1
ATOM 759 O O . ASP A 1 109 ? 33.751 -12.172 -25.843 1.00 86.94 109 ASP A O 1
ATOM 763 N N . ARG A 1 110 ? 35.277 -13.478 -26.815 1.00 81.75 110 ARG A N 1
ATOM 764 C CA . ARG A 1 110 ? 35.726 -14.084 -25.548 1.00 81.75 110 ARG A CA 1
ATOM 765 C C . ARG A 1 110 ? 36.761 -13.253 -24.786 1.00 81.75 110 ARG A C 1
ATOM 767 O O . ARG A 1 110 ? 37.044 -13.601 -23.646 1.00 81.75 110 ARG A O 1
ATOM 774 N N . GLY A 1 111 ? 37.338 -12.230 -25.412 1.00 80.81 111 GLY A N 1
ATOM 775 C CA . GLY A 1 111 ? 38.287 -11.292 -24.815 1.00 80.81 111 GLY A CA 1
ATOM 776 C C . GLY A 1 111 ? 37.626 -10.017 -24.285 1.00 80.81 111 GLY A C 1
ATOM 777 O O . GLY A 1 111 ? 38.340 -9.085 -23.944 1.00 80.81 111 GLY A O 1
ATOM 778 N N . GLY A 1 112 ? 36.289 -9.956 -24.243 1.00 83.38 112 GLY A N 1
ATOM 779 C CA . GLY A 1 112 ? 35.553 -8.792 -23.745 1.00 83.38 112 GLY A CA 1
ATOM 780 C C . GLY A 1 112 ? 35.470 -7.631 -24.738 1.00 83.38 112 GLY A C 1
ATOM 781 O O . GLY A 1 112 ? 35.028 -6.551 -24.352 1.00 83.38 112 GLY A O 1
ATOM 782 N N . VAL A 1 113 ? 35.871 -7.830 -25.999 1.00 88.25 113 VAL A N 1
ATOM 783 C CA . VAL A 1 113 ? 35.807 -6.805 -27.050 1.00 88.25 113 VAL A CA 1
ATOM 784 C C . VAL A 1 113 ? 34.546 -7.005 -27.882 1.00 88.25 113 VAL A C 1
ATOM 786 O O . VAL A 1 113 ? 34.176 -8.134 -28.219 1.00 88.25 113 VAL A O 1
ATOM 789 N N . GLY A 1 114 ? 33.855 -5.917 -28.209 1.00 89.38 114 GLY A N 1
ATOM 790 C CA . GLY A 1 114 ? 32.551 -6.012 -28.843 1.00 89.38 114 GLY A CA 1
ATOM 791 C C . GLY A 1 114 ? 32.024 -4.737 -29.482 1.00 89.38 114 GLY A C 1
ATOM 792 O O . GLY A 1 114 ? 32.670 -3.692 -29.500 1.00 89.38 114 GLY A O 1
ATOM 793 N N . GLN A 1 115 ? 30.814 -4.863 -30.018 1.00 92.12 115 GLN A N 1
ATOM 794 C CA . GLN A 1 115 ? 30.013 -3.774 -30.564 1.00 92.12 115 GLN A CA 1
ATOM 795 C C . GLN A 1 115 ? 28.648 -3.758 -29.885 1.00 92.12 115 GLN A C 1
ATOM 797 O O . GLN A 1 115 ? 28.110 -4.817 -29.557 1.00 92.12 115 GLN A O 1
ATOM 802 N N . VAL A 1 116 ? 28.075 -2.574 -29.696 1.00 92.00 116 VAL A N 1
ATOM 803 C CA . VAL A 1 116 ? 26.742 -2.377 -29.125 1.00 92.00 116 VAL A CA 1
ATOM 804 C C . VAL A 1 116 ? 25.973 -1.340 -29.941 1.00 92.00 116 VAL A C 1
ATOM 806 O O . VAL A 1 116 ? 26.530 -0.331 -30.360 1.00 92.00 116 VAL A O 1
ATOM 809 N N . GLN A 1 117 ? 24.689 -1.597 -30.161 1.00 92.50 117 GLN A N 1
ATOM 810 C CA . GLN A 1 117 ? 23.721 -0.676 -30.735 1.00 92.50 117 GLN A CA 1
ATOM 811 C C . GLN A 1 117 ? 22.643 -0.406 -29.682 1.00 92.50 117 GLN A C 1
ATOM 813 O O . GLN A 1 117 ? 22.001 -1.334 -29.180 1.00 92.50 117 GLN A O 1
ATOM 818 N N . LEU A 1 118 ? 22.466 0.870 -29.347 1.00 90.38 118 LEU A N 1
ATOM 819 C CA . LEU A 1 118 ? 21.464 1.382 -28.418 1.00 90.38 118 LEU A CA 1
ATOM 820 C C . LEU A 1 118 ? 20.394 2.115 -29.232 1.00 90.38 118 LEU A C 1
ATOM 822 O O . LEU A 1 118 ? 20.710 3.067 -29.950 1.00 90.38 118 LEU A O 1
ATOM 826 N N . ALA A 1 119 ? 19.139 1.679 -29.135 1.00 85.94 119 ALA A N 1
ATOM 827 C CA . ALA A 1 119 ? 18.020 2.288 -29.852 1.00 85.94 119 ALA A CA 1
ATOM 828 C C . ALA A 1 119 ? 16.827 2.531 -28.921 1.00 85.94 119 ALA A C 1
ATOM 830 O O . ALA A 1 119 ? 16.396 1.622 -28.207 1.00 85.94 119 ALA A O 1
ATOM 831 N N . ASP A 1 120 ? 16.274 3.745 -28.935 1.00 84.88 120 ASP A N 1
ATOM 832 C CA . ASP A 1 120 ? 15.006 4.014 -28.253 1.00 84.88 120 ASP A CA 1
ATOM 833 C C . ASP A 1 120 ? 13.807 3.454 -29.042 1.00 84.88 120 ASP A C 1
ATOM 835 O O . ASP A 1 120 ? 13.867 3.201 -30.247 1.00 84.88 120 ASP A O 1
ATOM 839 N N . GLY A 1 121 ? 12.673 3.277 -28.360 1.00 69.88 121 GLY A N 1
ATOM 840 C CA . GLY A 1 121 ? 11.428 2.849 -29.010 1.00 69.88 121 GLY A CA 1
ATOM 841 C C . GLY A 1 121 ? 10.805 3.905 -29.941 1.00 69.88 121 GLY A C 1
ATOM 842 O O . GLY A 1 121 ? 9.816 3.611 -30.610 1.00 69.88 121 GLY A O 1
ATOM 843 N N . GLY A 1 122 ? 11.346 5.130 -29.965 1.00 63.72 122 GLY A N 1
ATOM 844 C CA . GLY A 1 122 ? 10.881 6.243 -30.798 1.00 63.72 122 GLY A CA 1
ATOM 845 C C . GLY A 1 122 ? 11.582 6.346 -32.158 1.00 63.72 122 GLY A C 1
ATOM 846 O O . GLY A 1 122 ? 11.062 7.007 -33.057 1.00 63.72 122 GLY A O 1
ATOM 847 N N . GLY A 1 123 ? 12.740 5.699 -32.322 1.00 70.06 123 GLY A N 1
ATOM 848 C CA . GLY A 1 123 ? 13.633 5.872 -33.471 1.00 70.06 123 GLY A CA 1
ATOM 849 C C . GLY A 1 123 ? 14.398 7.203 -33.471 1.00 70.06 123 GLY A C 1
ATOM 850 O O . GLY A 1 123 ? 14.993 7.554 -34.489 1.00 70.06 123 GLY A O 1
ATOM 851 N N . THR A 1 124 ? 14.366 7.946 -32.363 1.00 74.25 124 THR A N 1
ATOM 852 C CA . THR A 1 124 ? 14.983 9.273 -32.199 1.00 74.25 124 THR A CA 1
ATOM 853 C C . THR A 1 124 ? 16.402 9.202 -31.647 1.00 74.25 124 THR A C 1
ATOM 855 O O . THR A 1 124 ? 17.237 10.032 -32.008 1.00 74.25 124 THR A O 1
ATOM 858 N N . VAL A 1 125 ? 16.689 8.189 -30.830 1.00 83.56 125 VAL A N 1
ATOM 859 C CA . VAL A 1 125 ? 18.029 7.866 -30.334 1.00 83.56 125 VAL A CA 1
ATOM 860 C C . VAL A 1 125 ? 18.500 6.586 -30.995 1.00 83.56 125 VAL A C 1
ATOM 862 O O . VAL A 1 125 ? 17.852 5.542 -30.901 1.00 83.56 125 VAL A O 1
ATOM 865 N N . ARG A 1 126 ? 19.651 6.676 -31.659 1.00 88.19 126 ARG A N 1
ATOM 866 C CA . ARG A 1 126 ? 20.325 5.544 -32.290 1.00 88.19 126 ARG A CA 1
ATOM 867 C C . ARG A 1 126 ? 21.825 5.748 -32.177 1.00 88.19 126 ARG A C 1
ATOM 869 O O . ARG A 1 126 ? 22.383 6.591 -32.879 1.00 88.19 126 ARG A O 1
ATOM 876 N N . LEU A 1 127 ? 22.444 4.983 -31.288 1.00 91.56 127 LEU A N 1
ATOM 877 C CA . LEU A 1 127 ? 23.873 5.029 -31.013 1.00 91.56 127 LEU A CA 1
ATOM 878 C C . LEU A 1 127 ? 24.489 3.679 -31.353 1.00 91.56 127 LEU A C 1
ATOM 880 O O . LEU A 1 127 ? 24.006 2.645 -30.899 1.00 91.56 127 LEU A O 1
ATOM 884 N N . ASP A 1 128 ? 25.562 3.710 -32.126 1.00 92.00 128 ASP A N 1
ATOM 885 C CA . ASP A 1 128 ? 26.414 2.571 -32.429 1.00 92.00 128 ASP A CA 1
ATOM 886 C C . ASP A 1 128 ? 27.750 2.782 -31.718 1.00 92.00 128 ASP A C 1
ATOM 888 O O . ASP A 1 128 ? 28.289 3.889 -31.722 1.00 92.00 128 ASP A O 1
ATOM 892 N N . GLY A 1 129 ? 28.302 1.741 -31.102 1.00 90.38 129 GLY A N 1
ATOM 893 C CA . GLY A 1 129 ? 29.572 1.860 -30.403 1.00 90.38 129 GLY A CA 1
ATOM 894 C C . GLY A 1 129 ? 30.395 0.590 -30.345 1.00 90.38 129 GLY A C 1
ATOM 895 O O . GLY A 1 129 ? 29.878 -0.521 -30.466 1.00 90.38 129 GLY A O 1
ATOM 896 N N . ASN A 1 130 ? 31.697 0.772 -30.145 1.00 93.25 130 ASN A N 1
ATOM 897 C CA . ASN A 1 130 ? 32.644 -0.307 -29.876 1.00 93.25 130 ASN A CA 1
ATOM 898 C C . ASN A 1 130 ? 33.016 -0.270 -28.394 1.00 93.25 130 ASN A C 1
ATOM 900 O O . ASN A 1 130 ? 33.123 0.810 -27.819 1.00 93.25 130 ASN A O 1
ATOM 904 N N . PHE A 1 131 ? 33.234 -1.429 -27.778 1.00 92.81 131 PHE A N 1
ATOM 905 C CA . PHE A 1 131 ? 33.645 -1.504 -26.380 1.00 92.81 131 PHE A CA 1
ATOM 906 C C . PHE A 1 131 ? 34.722 -2.557 -26.137 1.00 92.81 131 PHE A C 1
ATOM 908 O O . PHE A 1 131 ? 34.834 -3.543 -26.870 1.00 92.81 131 PHE A O 1
ATOM 915 N N . SER A 1 132 ? 35.474 -2.363 -25.057 1.00 92.31 132 SER A N 1
ATOM 916 C CA . SER A 1 132 ? 36.379 -3.348 -24.472 1.00 92.31 132 SER A CA 1
ATOM 917 C C . SER A 1 132 ? 36.161 -3.438 -22.966 1.00 92.31 132 SER A C 1
ATOM 919 O O . SER A 1 132 ? 36.041 -2.419 -22.288 1.00 92.31 132 SER A O 1
ATOM 921 N N . ILE A 1 133 ? 36.123 -4.664 -22.446 1.00 90.38 133 ILE A N 1
ATOM 922 C CA . ILE A 1 133 ? 36.061 -4.971 -21.015 1.00 90.38 133 ILE A CA 1
ATOM 923 C C . ILE A 1 133 ? 37.362 -5.677 -20.626 1.00 90.38 133 ILE A C 1
ATOM 925 O O . ILE A 1 133 ? 37.663 -6.746 -21.156 1.00 90.38 133 ILE A O 1
ATOM 929 N N . GLY A 1 134 ? 38.128 -5.083 -19.711 1.00 83.38 134 GLY A N 1
ATOM 930 C CA . GLY A 1 134 ? 39.340 -5.678 -19.145 1.00 83.38 134 GLY A CA 1
ATOM 931 C C . GLY A 1 134 ? 39.053 -6.831 -18.175 1.00 83.38 134 GLY A C 1
ATOM 932 O O . GLY A 1 134 ? 37.944 -6.975 -17.661 1.00 83.38 134 GLY A O 1
ATOM 933 N N . ASP A 1 135 ? 40.080 -7.633 -17.873 1.00 83.94 135 ASP A N 1
ATOM 934 C CA . ASP A 1 135 ? 39.997 -8.753 -16.914 1.00 83.94 135 ASP A CA 1
ATOM 935 C C . ASP A 1 135 ? 39.599 -8.313 -15.486 1.00 83.94 135 ASP A C 1
ATOM 937 O O . ASP A 1 135 ? 39.112 -9.119 -14.690 1.00 83.94 135 ASP A O 1
ATOM 941 N N . ASP A 1 136 ? 39.808 -7.037 -15.155 1.00 79.31 136 ASP A N 1
ATOM 942 C CA . ASP A 1 136 ? 39.423 -6.385 -13.899 1.00 79.31 136 ASP A CA 1
ATOM 943 C C . ASP A 1 136 ? 37.989 -5.820 -13.906 1.00 79.31 136 ASP A C 1
ATOM 945 O O . ASP A 1 136 ? 37.520 -5.336 -12.876 1.00 79.31 136 ASP A O 1
ATOM 949 N N . GLY A 1 137 ? 37.284 -5.905 -15.038 1.00 80.88 137 GLY A N 1
ATOM 950 C CA . GLY A 1 137 ? 35.958 -5.326 -15.248 1.00 80.88 137 GLY A CA 1
ATOM 951 C C . GLY A 1 137 ? 35.972 -3.873 -15.731 1.00 80.88 137 GLY A C 1
ATOM 952 O O . GLY A 1 137 ? 34.896 -3.305 -15.924 1.00 80.88 137 GLY A O 1
ATOM 953 N N . ALA A 1 138 ? 37.139 -3.257 -15.960 1.00 82.19 138 ALA A N 1
ATOM 954 C CA . ALA A 1 138 ? 37.212 -1.905 -16.505 1.00 82.19 138 ALA A CA 1
ATOM 955 C C . ALA A 1 138 ? 36.641 -1.851 -17.928 1.00 82.19 138 ALA A C 1
ATOM 957 O O . ALA A 1 138 ? 37.072 -2.595 -18.807 1.00 82.19 138 ALA A O 1
ATOM 958 N N . LEU A 1 139 ? 35.682 -0.953 -18.151 1.00 91.19 139 LEU A N 1
ATOM 959 C CA . LEU A 1 139 ? 35.038 -0.738 -19.443 1.00 91.19 139 LEU A CA 1
ATOM 960 C C . LEU A 1 139 ? 35.611 0.507 -20.126 1.00 91.19 139 LEU A C 1
ATOM 962 O O . LEU A 1 139 ? 35.705 1.566 -19.500 1.00 91.19 139 LEU A O 1
ATOM 966 N N . GLN A 1 140 ? 35.886 0.393 -21.422 1.00 92.19 140 GLN A N 1
ATOM 967 C CA . GLN A 1 140 ? 35.959 1.515 -22.360 1.00 92.19 140 GLN A CA 1
ATOM 968 C C . GLN A 1 140 ? 34.884 1.312 -23.432 1.00 92.19 140 GLN A C 1
ATOM 970 O O . GLN A 1 140 ? 34.679 0.186 -23.890 1.00 92.19 140 GLN A O 1
ATOM 975 N N . LEU A 1 141 ? 34.171 2.376 -23.794 1.00 92.38 141 LEU A N 1
ATOM 976 C CA . LEU A 1 141 ? 33.049 2.353 -24.731 1.00 92.38 141 LEU A CA 1
ATOM 977 C C . LEU A 1 141 ? 33.031 3.651 -25.543 1.00 92.38 141 LEU A C 1
ATOM 979 O O . LEU A 1 141 ? 32.801 4.720 -24.986 1.00 92.38 141 LEU A O 1
ATOM 983 N N . ASP A 1 142 ? 33.174 3.540 -26.859 1.00 91.06 142 ASP A N 1
ATOM 984 C CA . ASP A 1 142 ? 33.085 4.670 -27.782 1.00 91.06 142 ASP A CA 1
ATOM 985 C C . ASP A 1 142 ? 31.718 4.635 -28.469 1.00 91.06 142 ASP A C 1
ATOM 987 O O . ASP A 1 142 ? 31.479 3.765 -29.310 1.00 91.06 142 ASP A O 1
ATOM 991 N N . LEU A 1 143 ? 30.809 5.549 -28.114 1.00 91.25 143 LEU A N 1
ATOM 992 C CA . LEU A 1 143 ? 29.489 5.689 -28.747 1.00 91.25 143 LEU A CA 1
ATOM 993 C C . LEU A 1 143 ? 29.507 6.780 -29.819 1.00 91.25 143 LEU A C 1
ATOM 995 O O . LEU A 1 143 ? 30.061 7.857 -29.604 1.00 91.25 143 LEU A O 1
ATOM 999 N N . ALA A 1 144 ? 28.814 6.554 -30.933 1.00 88.69 144 ALA A N 1
ATOM 1000 C CA . ALA A 1 144 ? 28.553 7.551 -31.966 1.00 88.69 144 ALA A CA 1
ATOM 1001 C C . ALA A 1 144 ? 27.135 7.408 -32.540 1.00 88.69 144 ALA A C 1
ATOM 1003 O O . ALA A 1 144 ? 26.612 6.304 -32.670 1.00 88.69 144 ALA A O 1
ATOM 1004 N N . GLY A 1 145 ? 26.509 8.524 -32.914 1.00 88.44 145 GLY A N 1
ATOM 1005 C CA . GLY A 1 145 ? 25.181 8.538 -33.530 1.00 88.44 145 GLY A CA 1
ATOM 1006 C C . GLY A 1 145 ? 24.278 9.630 -32.968 1.00 88.44 145 GLY A C 1
ATOM 1007 O O . GLY A 1 145 ? 24.756 10.660 -32.499 1.00 88.44 145 GLY A O 1
ATOM 1008 N N . ALA A 1 146 ? 22.968 9.403 -33.026 1.00 88.06 146 ALA A N 1
ATOM 1009 C CA . ALA A 1 146 ? 21.948 10.339 -32.571 1.00 88.06 146 ALA A CA 1
ATOM 1010 C C . ALA A 1 146 ? 21.719 10.209 -31.054 1.00 88.06 146 ALA A 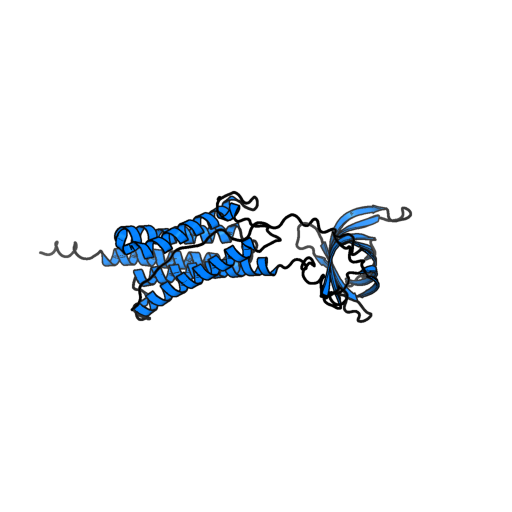C 1
ATOM 1012 O O . ALA A 1 146 ? 21.062 9.271 -30.600 1.00 88.06 146 ALA A O 1
ATOM 1013 N N . PHE A 1 147 ? 22.256 11.154 -30.280 1.00 84.88 147 PHE A N 1
ATOM 1014 C CA . PHE A 1 147 ? 22.031 11.307 -28.838 1.00 84.88 147 PHE A CA 1
ATOM 1015 C C . PHE A 1 147 ? 20.692 12.019 -28.554 1.00 84.88 147 PHE A C 1
ATOM 1017 O O . PHE A 1 147 ? 20.236 12.823 -29.375 1.00 84.88 147 PHE A O 1
ATOM 1024 N N . PRO A 1 148 ? 20.047 11.775 -27.395 1.00 81.00 148 PRO A N 1
ATOM 1025 C CA . PRO A 1 148 ? 18.815 12.473 -27.034 1.00 81.00 148 PRO A CA 1
ATOM 1026 C C . PRO A 1 148 ? 19.060 13.974 -26.837 1.00 81.00 148 PRO A C 1
ATOM 1028 O O . PRO A 1 148 ? 20.032 14.380 -26.201 1.00 81.00 148 PRO A O 1
ATOM 1031 N N . ALA A 1 149 ? 18.154 14.807 -27.348 1.00 70.62 149 ALA A N 1
ATOM 1032 C CA . ALA A 1 149 ? 18.211 16.247 -27.127 1.00 70.62 149 ALA A CA 1
ATOM 1033 C C . ALA A 1 149 ? 17.826 16.610 -25.679 1.00 70.62 149 ALA A C 1
ATOM 1035 O O . ALA A 1 149 ? 16.895 16.038 -25.107 1.00 70.62 149 ALA A O 1
ATOM 1036 N N . GLY A 1 150 ? 18.526 17.583 -25.089 1.00 59.84 150 GLY A N 1
ATOM 1037 C CA . GLY A 1 150 ? 18.194 18.125 -23.769 1.00 59.84 150 GLY A CA 1
ATOM 1038 C C . GLY A 1 150 ? 16.989 19.069 -23.816 1.00 59.84 150 GLY A C 1
ATOM 1039 O O . GLY A 1 150 ? 16.726 19.718 -24.829 1.00 59.84 150 GLY A O 1
ATOM 1040 N N . ALA A 1 151 ? 16.286 19.220 -22.691 1.00 51.00 151 ALA A N 1
ATOM 1041 C CA . ALA A 1 151 ? 15.045 20.000 -22.604 1.00 51.00 151 ALA A CA 1
ATOM 1042 C C . ALA A 1 151 ? 15.209 21.518 -22.858 1.00 51.00 151 ALA A C 1
ATOM 1044 O O . ALA A 1 151 ? 14.221 22.245 -22.899 1.00 51.00 151 ALA A O 1
ATOM 1045 N N . ALA A 1 152 ? 16.444 22.011 -23.008 1.00 46.47 152 ALA A N 1
ATOM 1046 C CA . ALA A 1 152 ? 16.757 23.425 -23.218 1.00 46.47 152 ALA A CA 1
ATOM 1047 C C . ALA A 1 152 ? 16.696 23.884 -24.691 1.00 46.47 152 ALA A C 1
ATOM 1049 O O . ALA A 1 152 ? 16.620 25.087 -24.929 1.00 46.47 152 ALA A O 1
ATOM 1050 N N . GLU A 1 153 ? 16.728 22.965 -25.665 1.00 47.19 153 GLU A N 1
ATOM 1051 C CA . GLU A 1 153 ? 16.642 23.305 -27.100 1.00 47.19 153 GLU A CA 1
ATOM 1052 C C . GLU A 1 153 ? 15.232 23.135 -27.688 1.00 47.19 153 GLU A C 1
ATOM 1054 O O . GLU A 1 153 ? 14.948 23.616 -28.785 1.00 47.19 153 GLU A O 1
ATOM 1059 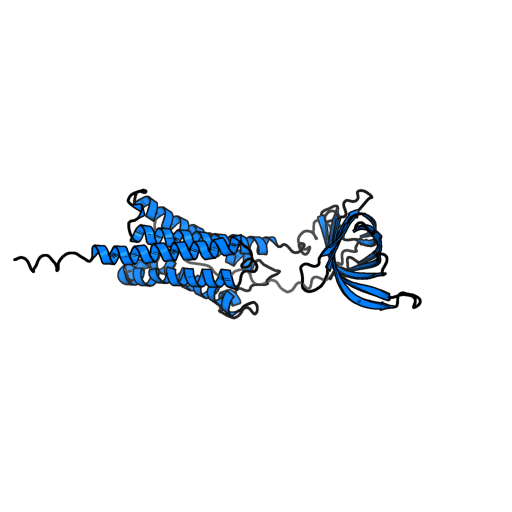N N . GLN A 1 154 ? 14.320 22.497 -26.950 1.00 44.28 154 GLN A N 1
ATOM 1060 C CA . GLN A 1 154 ? 12.917 22.379 -27.346 1.00 44.28 154 GLN A CA 1
ATOM 1061 C C . GLN A 1 154 ? 12.194 23.699 -27.064 1.00 44.28 154 GLN A C 1
ATOM 1063 O O . GLN A 1 154 ? 12.305 24.280 -25.982 1.00 44.28 154 GLN A O 1
ATOM 1068 N N . SER A 1 155 ? 11.470 24.207 -28.063 1.00 44.41 155 SER A N 1
ATOM 1069 C CA . SER A 1 155 ? 10.848 25.531 -27.974 1.00 44.41 155 SER A CA 1
ATOM 1070 C C . SER A 1 155 ? 9.824 25.582 -26.827 1.00 44.41 155 SER A C 1
ATOM 1072 O O . SER A 1 155 ? 9.132 24.587 -26.609 1.00 44.41 155 SER A O 1
ATOM 1074 N N . PRO A 1 156 ? 9.619 26.727 -26.135 1.00 44.56 156 PRO A N 1
ATOM 1075 C CA . PRO A 1 156 ? 8.752 26.813 -24.946 1.00 44.56 156 PRO A CA 1
ATOM 1076 C C . PRO A 1 156 ? 7.281 26.382 -25.113 1.00 44.56 156 PRO A C 1
ATOM 1078 O O . PRO A 1 156 ? 6.552 26.337 -24.128 1.00 44.56 156 PRO A O 1
ATOM 1081 N N . LEU A 1 157 ? 6.838 26.095 -26.341 1.00 48.09 157 LEU A N 1
ATOM 1082 C CA . LEU A 1 157 ? 5.501 25.602 -26.683 1.00 48.09 157 LEU A CA 1
ATOM 1083 C C . LEU A 1 157 ? 5.425 24.063 -26.806 1.00 48.09 157 LEU A C 1
ATOM 1085 O O . LEU A 1 157 ? 4.330 23.514 -26.758 1.00 48.09 157 LEU A O 1
ATOM 1089 N N . GLU A 1 158 ? 6.553 23.360 -26.945 1.00 43.38 158 GLU A N 1
ATOM 1090 C CA . GLU A 1 158 ? 6.614 21.884 -26.978 1.00 43.38 158 GLU A CA 1
ATOM 1091 C C . GLU A 1 158 ? 6.811 21.281 -25.576 1.00 43.38 158 GLU A C 1
ATOM 1093 O O . GLU A 1 158 ? 6.421 20.144 -25.316 1.00 43.38 158 GLU A O 1
ATOM 1098 N N . ALA A 1 159 ? 7.326 22.071 -24.628 1.00 44.78 159 ALA A N 1
ATOM 1099 C CA . ALA A 1 159 ? 7.505 21.669 -23.231 1.00 44.78 159 ALA A CA 1
ATOM 1100 C C . ALA A 1 159 ? 6.189 21.295 -22.506 1.00 44.78 159 ALA A C 1
ATOM 1102 O O . ALA A 1 159 ? 6.229 20.632 -21.472 1.00 44.78 159 ALA A O 1
ATOM 1103 N N . GLU A 1 160 ? 5.027 21.690 -23.039 1.00 43.59 160 GLU A N 1
ATOM 1104 C CA . GLU A 1 160 ? 3.702 21.302 -22.525 1.00 43.59 160 GLU A CA 1
ATOM 1105 C C . GLU A 1 160 ? 3.211 19.945 -23.086 1.00 43.59 160 GLU A C 1
ATOM 1107 O O . GLU A 1 160 ? 2.225 19.396 -22.595 1.00 43.59 160 GLU A O 1
ATOM 1112 N N . SER A 1 161 ? 3.892 19.372 -24.091 1.00 44.56 161 SER A N 1
ATOM 1113 C CA . SER A 1 161 ? 3.461 18.156 -24.805 1.00 44.56 161 SER A CA 1
ATOM 1114 C C . SER A 1 161 ? 4.517 17.048 -24.939 1.00 44.56 161 SER A C 1
ATOM 1116 O O . SER A 1 161 ? 4.188 15.964 -25.428 1.00 44.56 161 SER A O 1
ATOM 1118 N N . ALA A 1 162 ? 5.750 17.263 -24.470 1.00 41.72 162 ALA A N 1
ATOM 1119 C CA . ALA A 1 162 ? 6.764 16.213 -24.397 1.00 41.72 162 ALA A CA 1
ATOM 1120 C C . ALA A 1 162 ? 6.270 15.011 -23.553 1.00 41.72 162 ALA A C 1
ATOM 1122 O O . ALA A 1 162 ? 5.709 15.209 -22.468 1.00 41.72 162 ALA A O 1
ATOM 1123 N N . PRO A 1 163 ? 6.489 13.753 -23.991 1.00 44.16 163 PRO A N 1
ATOM 1124 C CA . PRO A 1 163 ? 6.173 12.589 -23.176 1.00 44.16 163 PRO A CA 1
ATOM 1125 C C . PRO A 1 163 ? 7.126 12.568 -21.980 1.00 44.16 163 PRO A C 1
ATOM 1127 O O . PRO A 1 163 ? 8.294 12.206 -22.109 1.00 44.16 163 PRO A O 1
ATOM 1130 N N . ALA A 1 164 ? 6.632 12.985 -20.812 1.00 46.16 164 ALA A N 1
ATOM 1131 C CA . ALA A 1 164 ? 7.415 13.016 -19.583 1.00 46.16 164 ALA A CA 1
ATOM 1132 C C . ALA A 1 164 ? 8.075 11.648 -19.346 1.00 46.16 164 ALA A C 1
ATOM 1134 O O . ALA A 1 164 ? 7.366 10.654 -19.147 1.00 46.16 164 ALA A O 1
ATOM 1135 N N . GLY A 1 165 ? 9.417 11.617 -19.368 1.00 45.00 165 GLY A N 1
ATOM 1136 C CA . GLY A 1 165 ? 10.217 10.401 -19.189 1.00 45.00 165 GLY A CA 1
ATOM 1137 C C . GLY A 1 165 ? 9.684 9.592 -18.010 1.00 45.00 165 GLY A C 1
ATOM 1138 O O . GLY A 1 165 ? 9.458 10.170 -16.944 1.00 45.00 165 GLY A O 1
ATOM 1139 N N . THR A 1 166 ? 9.376 8.309 -18.257 1.00 51.72 166 THR A N 1
ATOM 1140 C CA . THR A 1 166 ? 8.324 7.534 -17.565 1.00 51.72 166 THR A CA 1
ATOM 1141 C C . THR A 1 166 ? 8.189 7.892 -16.094 1.00 51.72 166 THR A C 1
ATOM 1143 O O . THR A 1 166 ? 8.925 7.398 -15.240 1.00 51.72 166 THR A O 1
ATOM 1146 N N . ASN A 1 167 ? 7.243 8.790 -15.800 1.00 58.69 167 ASN A N 1
ATOM 1147 C CA . ASN A 1 167 ? 7.203 9.449 -14.505 1.00 58.69 167 ASN A CA 1
ATOM 1148 C C . ASN A 1 167 ? 6.638 8.509 -13.431 1.00 58.69 167 ASN A C 1
ATOM 1150 O O . ASN A 1 167 ? 5.457 8.552 -13.073 1.00 58.69 167 ASN A O 1
A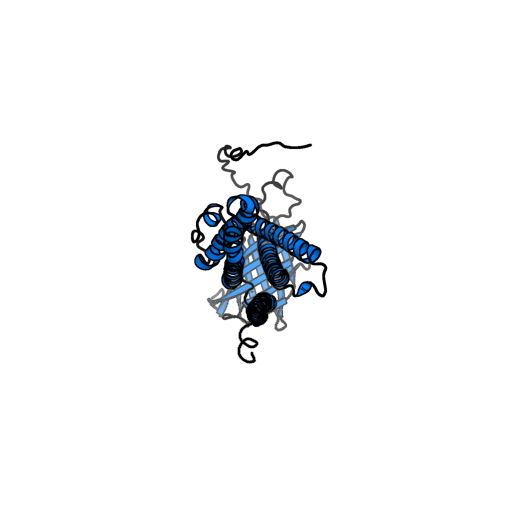TOM 1154 N N . HIS A 1 168 ? 7.520 7.683 -12.869 1.00 72.31 168 HIS A N 1
ATOM 1155 C CA . HIS A 1 168 ? 7.213 6.733 -11.806 1.00 72.31 168 HIS A CA 1
ATOM 1156 C C . HIS A 1 168 ? 6.751 7.402 -10.497 1.00 72.31 168 HIS A C 1
ATOM 1158 O O . HIS A 1 168 ? 6.448 6.687 -9.545 1.00 72.31 168 HIS A O 1
ATOM 1164 N N . THR A 1 169 ? 6.619 8.736 -10.424 1.00 83.06 169 THR A N 1
ATOM 1165 C CA . THR A 1 169 ? 5.987 9.427 -9.287 1.00 83.06 169 THR A CA 1
ATOM 1166 C C . THR A 1 169 ? 4.628 8.820 -8.953 1.00 83.06 169 THR A C 1
ATOM 1168 O O . THR A 1 169 ? 4.401 8.510 -7.790 1.00 83.06 169 THR A O 1
ATOM 1171 N N . PHE A 1 170 ? 3.747 8.566 -9.927 1.00 82.06 170 PHE A N 1
ATOM 1172 C CA . PHE A 1 170 ? 2.433 7.959 -9.652 1.00 82.06 170 PHE A CA 1
ATOM 1173 C C . PHE A 1 170 ? 2.532 6.521 -9.111 1.00 82.06 170 PHE A C 1
ATOM 1175 O O . PHE A 1 170 ? 1.772 6.130 -8.221 1.00 82.06 170 PHE A O 1
ATOM 1182 N N . TRP A 1 171 ? 3.532 5.763 -9.554 1.00 81.44 171 TRP A N 1
ATOM 1183 C CA . TRP A 1 171 ? 3.817 4.404 -9.090 1.00 81.44 171 TRP A CA 1
ATOM 1184 C C . TRP A 1 171 ? 4.401 4.375 -7.664 1.00 81.44 171 TRP A C 1
ATOM 1186 O O . TRP A 1 171 ? 3.919 3.638 -6.800 1.00 81.44 171 TRP A O 1
ATOM 1196 N N . PHE A 1 172 ? 5.388 5.226 -7.368 1.00 86.19 172 PHE A N 1
ATOM 1197 C CA . PHE A 1 172 ? 5.933 5.392 -6.015 1.00 86.19 172 PHE A CA 1
ATOM 1198 C C . PHE A 1 172 ? 4.887 5.974 -5.053 1.00 86.19 172 PHE A C 1
ATOM 1200 O O . PHE A 1 172 ? 4.775 5.512 -3.916 1.00 86.19 172 PHE A O 1
ATOM 1207 N N . LEU A 1 173 ? 4.087 6.942 -5.506 1.00 91.12 173 LEU A N 1
ATOM 1208 C CA . LEU A 1 173 ? 3.029 7.587 -4.729 1.00 91.12 173 LEU A CA 1
ATOM 1209 C C . LEU A 1 173 ? 1.895 6.615 -4.404 1.00 91.12 173 LEU A C 1
ATOM 1211 O O . LEU A 1 173 ? 1.504 6.521 -3.242 1.00 91.12 173 LEU A O 1
ATOM 1215 N N . SER A 1 174 ? 1.394 5.856 -5.385 1.00 90.69 174 SER A N 1
ATOM 1216 C CA . SER A 1 174 ? 0.351 4.850 -5.150 1.00 90.69 174 SER A CA 1
ATOM 1217 C C . SER A 1 174 ? 0.837 3.774 -4.177 1.00 90.69 174 SER A C 1
ATOM 1219 O O . SER A 1 174 ? 0.117 3.437 -3.235 1.00 90.69 174 SER A O 1
ATOM 1221 N N . ARG A 1 175 ? 2.083 3.306 -4.311 1.00 90.00 175 ARG A N 1
ATOM 1222 C CA . ARG A 1 175 ? 2.717 2.367 -3.375 1.00 90.00 175 ARG A CA 1
ATOM 1223 C C . ARG A 1 175 ? 2.838 2.925 -1.959 1.00 90.00 175 ARG A C 1
ATOM 1225 O O . ARG A 1 175 ? 2.361 2.297 -1.012 1.00 90.00 175 ARG A O 1
ATOM 1232 N N . ALA A 1 176 ? 3.448 4.100 -1.803 1.00 93.44 176 ALA A N 1
ATOM 1233 C CA . ALA A 1 176 ? 3.640 4.739 -0.504 1.00 93.44 176 ALA A CA 1
ATOM 1234 C C . ALA A 1 176 ? 2.295 5.031 0.179 1.00 93.44 176 ALA A C 1
ATOM 1236 O O . ALA A 1 176 ? 2.130 4.758 1.372 1.00 93.44 176 ALA A O 1
ATOM 1237 N N . ALA A 1 177 ? 1.309 5.514 -0.583 1.00 96.00 177 ALA A N 1
ATOM 1238 C CA . ALA A 1 177 ? -0.030 5.787 -0.084 1.00 96.00 177 ALA A CA 1
ATOM 1239 C C . ALA A 1 177 ? -0.774 4.506 0.320 1.00 96.00 177 ALA A C 1
ATOM 1241 O O . ALA A 1 177 ? -1.394 4.483 1.380 1.00 96.00 177 ALA A O 1
ATOM 1242 N N . GLY A 1 178 ? -0.660 3.422 -0.455 1.00 95.62 178 GLY A N 1
ATOM 1243 C CA . GLY A 1 178 ? -1.276 2.129 -0.139 1.00 95.62 178 GLY A CA 1
ATOM 1244 C C . GLY A 1 178 ? -0.715 1.502 1.142 1.00 95.62 178 GLY A C 1
ATOM 1245 O O . GLY A 1 178 ? -1.473 1.098 2.026 1.00 95.62 178 GLY A O 1
ATOM 1246 N N . LEU A 1 179 ? 0.613 1.500 1.299 1.00 95.75 179 LEU A N 1
ATOM 1247 C CA . LEU A 1 179 ? 1.284 1.013 2.511 1.00 95.75 179 LEU A CA 1
ATOM 1248 C C . LEU A 1 179 ? 0.961 1.884 3.736 1.00 95.75 179 LEU A C 1
ATOM 1250 O O . LEU A 1 179 ? 0.665 1.353 4.808 1.00 95.75 179 LEU A O 1
ATOM 1254 N N . SER A 1 180 ? 0.937 3.211 3.571 1.00 97.69 180 SER A N 1
ATOM 1255 C CA . SER A 1 180 ? 0.540 4.147 4.633 1.00 97.69 180 SER A CA 1
ATOM 1256 C C . SER A 1 180 ? -0.923 3.956 5.041 1.00 97.69 180 SER A C 1
ATOM 1258 O O . SER A 1 180 ? -1.225 3.895 6.233 1.00 97.69 180 SER A O 1
ATOM 1260 N N . ALA A 1 181 ? -1.833 3.780 4.076 1.00 98.06 181 ALA A N 1
ATOM 1261 C CA . ALA A 1 181 ? -3.239 3.479 4.335 1.00 98.06 181 ALA A CA 1
ATOM 1262 C C . ALA A 1 181 ? -3.402 2.163 5.110 1.00 98.06 181 ALA A C 1
ATOM 1264 O O . ALA A 1 181 ? -4.168 2.117 6.073 1.00 98.06 181 ALA A O 1
ATOM 1265 N N . PHE A 1 182 ? -2.654 1.112 4.753 1.00 98.06 182 PHE A N 1
ATOM 1266 C CA . PHE A 1 182 ? -2.680 -0.171 5.459 1.00 98.06 182 PHE A CA 1
ATOM 1267 C C . PHE A 1 182 ? -2.128 -0.076 6.895 1.00 98.06 182 PHE A C 1
ATOM 1269 O O . PHE A 1 182 ? -2.739 -0.594 7.838 1.00 98.06 182 PHE A O 1
ATOM 1276 N N . ALA A 1 183 ? -1.012 0.632 7.094 1.00 98.06 183 ALA A N 1
ATOM 1277 C CA . ALA A 1 183 ? -0.443 0.871 8.419 1.00 98.06 183 ALA A CA 1
ATOM 1278 C C . ALA A 1 183 ? -1.411 1.669 9.315 1.00 98.06 183 ALA A C 1
ATOM 1280 O O . ALA A 1 183 ? -1.673 1.287 10.458 1.00 98.06 183 ALA A O 1
ATOM 1281 N N . LEU A 1 184 ? -2.022 2.731 8.781 1.00 98.44 184 LEU A N 1
ATOM 1282 C CA . LEU A 1 184 ? -3.014 3.538 9.495 1.00 98.44 184 LEU A CA 1
ATOM 1283 C C . LEU A 1 184 ? -4.313 2.771 9.766 1.00 98.44 184 LEU A C 1
ATOM 1285 O O . LEU A 1 184 ? -4.872 2.901 10.854 1.00 98.44 184 LEU A O 1
ATOM 1289 N N . LEU A 1 185 ? -4.770 1.922 8.839 1.00 98.31 185 LEU A N 1
ATOM 1290 C CA . LEU A 1 185 ? -5.900 1.015 9.055 1.00 98.31 185 LEU A CA 1
ATOM 1291 C C . LEU A 1 185 ? -5.615 0.036 10.203 1.00 98.31 185 LEU A C 1
ATOM 1293 O O . LEU A 1 185 ? -6.469 -0.158 11.068 1.00 98.31 185 LEU A O 1
ATOM 1297 N N . THR A 1 186 ? -4.406 -0.527 10.252 1.00 98.25 186 THR A N 1
ATOM 1298 C CA . THR A 1 186 ? -3.951 -1.395 11.349 1.00 98.25 186 THR A CA 1
ATOM 1299 C C . THR A 1 186 ? -3.996 -0.656 12.687 1.00 98.25 186 THR A C 1
ATOM 1301 O O . THR A 1 186 ? -4.630 -1.128 13.632 1.00 98.25 186 THR A O 1
ATOM 1304 N N . ILE A 1 187 ? -3.386 0.533 12.761 1.00 97.88 187 ILE A N 1
ATOM 1305 C CA . ILE A 1 187 ? -3.394 1.388 13.959 1.00 97.88 187 ILE A CA 1
ATOM 1306 C C . ILE A 1 187 ? -4.835 1.695 14.387 1.00 97.88 187 ILE A C 1
ATOM 1308 O O . ILE A 1 187 ? -5.186 1.524 15.555 1.00 97.88 187 ILE A O 1
ATOM 1312 N N . ASN A 1 188 ? -5.696 2.069 13.442 1.00 97.81 188 ASN A N 1
ATOM 1313 C CA . ASN A 1 188 ? -7.099 2.383 13.682 1.00 97.81 188 ASN A CA 1
ATOM 1314 C C . ASN A 1 188 ? -7.893 1.186 14.251 1.00 97.81 188 ASN A C 1
ATOM 1316 O O . ASN A 1 188 ? -8.664 1.352 15.202 1.00 97.81 188 ASN A O 1
ATOM 1320 N N . VAL A 1 189 ? -7.682 -0.030 13.729 1.00 97.56 189 VAL A N 1
ATOM 1321 C CA . VAL A 1 189 ? -8.297 -1.267 14.252 1.00 97.56 189 VAL A CA 1
ATOM 1322 C C . VAL A 1 189 ? -7.788 -1.585 15.660 1.00 97.56 189 VAL A C 1
ATOM 1324 O O . VAL A 1 189 ? -8.593 -1.892 16.543 1.00 97.56 189 VAL A O 1
ATOM 1327 N N . CYS A 1 190 ? -6.481 -1.456 15.906 1.00 96.38 190 CYS A N 1
ATOM 1328 C CA . CYS A 1 190 ? -5.886 -1.632 17.232 1.00 96.38 190 CYS A CA 1
ATOM 1329 C C . CYS A 1 190 ? -6.473 -0.639 18.252 1.00 96.38 190 CYS A C 1
ATOM 1331 O O . CYS A 1 190 ? -6.927 -1.053 19.321 1.00 96.38 190 CYS A O 1
ATOM 1333 N N . LEU A 1 191 ? -6.577 0.646 17.900 1.00 94.94 191 LEU A N 1
ATOM 1334 C CA . LEU A 1 191 ? -7.216 1.670 18.732 1.00 94.94 191 LEU A CA 1
ATOM 1335 C C . LEU A 1 191 ? -8.697 1.357 18.991 1.00 94.94 191 LEU A C 1
ATOM 1337 O O . LEU A 1 191 ? -9.141 1.404 20.139 1.00 94.94 191 LEU A O 1
ATOM 1341 N N . GLY A 1 192 ? -9.457 0.948 17.970 1.00 94.31 192 GLY A N 1
ATOM 1342 C CA . GLY A 1 192 ? -10.859 0.541 18.122 1.00 94.31 192 GLY A CA 1
ATOM 1343 C C . GLY A 1 192 ? -11.037 -0.670 19.051 1.00 94.31 192 GLY A C 1
ATOM 1344 O O . GLY A 1 192 ? -11.951 -0.706 19.886 1.00 94.31 192 GLY A O 1
ATOM 1345 N N . LEU A 1 193 ? -10.129 -1.651 18.976 1.00 93.44 193 LEU A N 1
ATOM 1346 C CA . LEU A 1 193 ? -10.068 -2.778 19.909 1.00 93.44 193 LEU A CA 1
ATOM 1347 C C . LEU A 1 193 ? -9.827 -2.287 21.344 1.00 93.44 193 LEU A C 1
ATOM 1349 O O . LEU A 1 193 ? -10.631 -2.621 22.221 1.00 93.44 193 LEU A O 1
ATOM 1353 N N . MET A 1 194 ? -8.806 -1.452 21.557 1.00 90.81 194 MET A N 1
ATOM 1354 C CA . MET A 1 194 ? -8.402 -0.906 22.861 1.00 90.81 194 MET A CA 1
ATOM 1355 C C . MET A 1 194 ? -9.476 -0.018 23.518 1.00 90.81 194 MET A C 1
ATOM 1357 O O . MET A 1 194 ? -9.800 -0.191 24.696 1.00 90.81 194 MET A O 1
ATOM 1361 N N . VAL A 1 195 ? -10.112 0.876 22.752 1.00 89.69 195 VAL A N 1
ATOM 1362 C CA . VAL A 1 195 ? -11.257 1.695 23.202 1.00 89.69 195 VAL A CA 1
ATOM 1363 C C . VAL A 1 195 ? -12.438 0.809 23.621 1.00 89.69 195 VAL A C 1
ATOM 1365 O O . VAL A 1 195 ? -13.176 1.131 24.557 1.00 89.69 195 VAL A O 1
ATOM 1368 N N . SER A 1 196 ? -12.622 -0.341 22.960 1.00 85.25 196 SER A N 1
ATOM 1369 C CA . SER A 1 196 ? -13.714 -1.276 23.259 1.00 85.25 196 SER A CA 1
ATOM 1370 C C . SER A 1 196 ? -13.427 -2.263 24.403 1.00 85.25 196 SER A C 1
ATOM 1372 O O . SER A 1 196 ? -14.376 -2.848 24.939 1.00 85.25 196 SER A O 1
ATOM 1374 N N . SER A 1 197 ? -12.154 -2.471 24.761 1.00 84.44 197 SER A N 1
ATOM 1375 C CA . SER A 1 197 ? -11.704 -3.307 25.886 1.00 84.44 197 SER A CA 1
ATOM 1376 C C . SER A 1 197 ? -11.453 -2.503 27.170 1.00 84.44 197 SER A C 1
ATOM 1378 O O . SER A 1 197 ? -11.446 -3.102 28.247 1.00 84.44 197 SER A O 1
ATOM 1380 N N . ARG A 1 198 ? -11.311 -1.170 27.059 1.00 82.69 198 ARG A N 1
ATOM 1381 C CA . ARG A 1 198 ? -10.832 -0.245 28.108 1.00 82.69 198 ARG A CA 1
ATOM 1382 C C . ARG A 1 198 ? -9.375 -0.488 28.527 1.00 82.69 198 ARG A C 1
ATOM 1384 O O . ARG A 1 198 ? -9.005 -0.183 29.653 1.00 82.69 198 ARG A O 1
ATOM 1391 N N . SER A 1 199 ? -8.539 -1.043 27.646 1.00 80.50 199 SER A N 1
ATOM 1392 C CA . SER A 1 199 ? -7.120 -1.283 27.961 1.00 80.50 199 SER A CA 1
ATOM 1393 C C . SER A 1 199 ? -6.274 -0.004 27.984 1.00 80.50 199 SER A C 1
ATOM 1395 O O . SER A 1 199 ? -5.221 0.006 28.609 1.00 80.50 199 SER A O 1
ATOM 1397 N N . LEU A 1 200 ? -6.729 1.072 27.329 1.00 82.25 200 LEU A N 1
ATOM 1398 C CA . LEU A 1 200 ? -6.056 2.377 27.349 1.00 82.25 200 LEU A CA 1
ATOM 1399 C C . LEU A 1 200 ? -6.462 3.273 28.524 1.00 82.25 200 LEU A C 1
ATOM 1401 O O . LEU A 1 200 ? -5.730 4.213 28.809 1.00 82.25 200 LEU A O 1
ATOM 1405 N N . ASP A 1 201 ? -7.564 2.982 29.226 1.00 84.44 201 ASP A N 1
ATOM 1406 C CA . ASP A 1 201 ? -8.107 3.847 30.290 1.00 84.44 201 ASP A CA 1
ATOM 1407 C C . ASP A 1 201 ? -7.107 4.061 31.459 1.00 84.44 201 ASP A C 1
ATOM 1409 O O . ASP A 1 201 ? -7.256 5.015 32.216 1.00 84.44 201 ASP A O 1
ATOM 1413 N N . ALA A 1 202 ? -6.079 3.208 31.592 1.00 81.75 202 ALA A N 1
ATOM 1414 C CA . ALA A 1 202 ? -4.992 3.334 32.573 1.00 81.75 202 ALA A CA 1
ATOM 1415 C C . ALA A 1 202 ? -3.851 4.292 32.158 1.00 81.75 202 ALA A C 1
ATOM 1417 O O . ALA A 1 202 ? -3.091 4.733 33.013 1.00 81.75 202 ALA A O 1
ATOM 1418 N N . PHE A 1 203 ? -3.721 4.605 30.864 1.00 84.50 203 PHE A N 1
ATOM 1419 C CA . PHE A 1 203 ? -2.612 5.396 30.301 1.00 84.50 203 PHE A CA 1
ATOM 1420 C C . PHE A 1 203 ? -3.082 6.680 29.604 1.00 84.50 203 PHE A C 1
ATOM 1422 O O . PHE A 1 203 ? -2.346 7.660 29.525 1.00 84.50 203 PHE A O 1
ATOM 1429 N N . LEU A 1 204 ? -4.305 6.680 29.070 1.00 87.44 204 LEU A N 1
ATOM 1430 C CA . LEU A 1 204 ? -4.864 7.759 28.266 1.00 87.44 204 LEU A CA 1
ATOM 1431 C C . LEU A 1 204 ? -6.314 8.030 28.663 1.00 87.44 204 LEU A C 1
ATOM 1433 O O . LEU A 1 204 ? -7.141 7.124 28.762 1.00 87.44 204 LEU A O 1
ATOM 1437 N N . ALA A 1 205 ? -6.647 9.314 28.804 1.00 87.94 205 ALA A N 1
ATOM 1438 C CA . ALA A 1 205 ? -8.027 9.743 28.979 1.00 87.94 205 ALA A CA 1
ATOM 1439 C C . ALA A 1 205 ? -8.884 9.256 27.799 1.00 87.94 205 ALA A C 1
ATOM 1441 O O . ALA A 1 205 ? -8.529 9.428 26.633 1.00 87.94 205 ALA A O 1
ATOM 1442 N N . ARG A 1 206 ? -10.041 8.664 28.104 1.00 84.38 206 ARG A N 1
ATOM 1443 C CA . ARG A 1 206 ? -10.834 7.900 27.131 1.00 84.38 206 ARG A CA 1
ATOM 1444 C C . ARG A 1 206 ? -11.337 8.707 25.927 1.00 84.38 206 ARG A C 1
ATOM 1446 O O . ARG A 1 206 ? -11.551 8.129 24.864 1.00 84.38 206 ARG A O 1
ATOM 1453 N N . TRP A 1 207 ? -11.484 10.025 26.073 1.00 88.06 207 TRP A N 1
ATOM 1454 C CA . TRP A 1 207 ? -11.785 10.928 24.959 1.00 88.06 207 TRP A CA 1
ATOM 1455 C C . TRP A 1 207 ? -10.614 11.025 23.968 1.00 88.06 207 TRP A C 1
ATOM 1457 O O . TRP A 1 207 ? -10.840 10.888 22.775 1.00 88.06 207 TRP A O 1
ATOM 1467 N N . ARG A 1 208 ? -9.358 11.098 24.441 1.00 91.12 208 ARG A N 1
ATOM 1468 C CA . ARG A 1 208 ? -8.159 11.107 23.578 1.00 91.12 208 ARG A CA 1
ATOM 1469 C C . ARG A 1 208 ? -8.023 9.819 22.772 1.00 91.12 208 ARG A C 1
ATOM 1471 O O . ARG A 1 208 ? -7.667 9.862 21.602 1.00 91.12 208 ARG A O 1
ATOM 1478 N N . ALA A 1 209 ? -8.325 8.673 23.383 1.00 89.62 209 ALA A N 1
ATOM 1479 C CA . ALA A 1 209 ? -8.301 7.387 22.685 1.00 89.62 209 ALA A CA 1
ATOM 1480 C C . ALA A 1 209 ? -9.390 7.295 21.594 1.00 89.62 209 ALA A C 1
ATOM 1482 O O . ALA A 1 209 ? -9.166 6.681 20.551 1.00 89.62 209 ALA A O 1
ATOM 1483 N N . TYR A 1 210 ? -10.550 7.926 21.812 1.00 90.81 210 TYR A N 1
ATOM 1484 C CA . TYR A 1 210 ? -11.604 8.045 20.803 1.00 90.81 210 TYR A CA 1
ATOM 1485 C C . TYR A 1 210 ? -11.218 9.021 19.678 1.00 90.81 210 TYR A C 1
ATOM 1487 O O . TYR A 1 210 ? -11.363 8.676 18.507 1.00 90.81 210 TYR A O 1
ATOM 1495 N N . ASP A 1 211 ? -10.666 10.189 20.013 1.00 94.19 211 ASP A N 1
ATOM 1496 C CA . ASP A 1 211 ? -10.195 11.172 19.030 1.00 94.19 211 ASP A CA 1
ATOM 1497 C C . ASP A 1 211 ? -9.073 10.601 18.158 1.00 94.19 211 ASP A C 1
ATOM 1499 O O . ASP A 1 211 ? -9.109 10.757 16.942 1.00 94.19 211 ASP A O 1
ATOM 1503 N N . LEU A 1 212 ? -8.119 9.864 18.740 1.00 95.25 212 LEU A N 1
ATOM 1504 C CA . LEU A 1 212 ? -7.035 9.226 17.989 1.00 95.25 212 LEU A CA 1
ATOM 1505 C C . LEU A 1 212 ? -7.550 8.119 17.051 1.00 95.25 212 LEU A C 1
ATOM 1507 O O . LEU A 1 212 ? -7.051 7.976 15.935 1.00 95.25 212 LEU A O 1
ATOM 1511 N N . HIS A 1 213 ? -8.578 7.368 17.460 1.00 95.44 213 HIS A N 1
ATOM 1512 C CA . HIS A 1 213 ? -9.282 6.421 16.586 1.00 95.44 213 HIS A CA 1
ATOM 1513 C C . HIS A 1 213 ? -9.972 7.155 15.421 1.00 95.44 213 HIS A C 1
ATOM 1515 O O . HIS A 1 213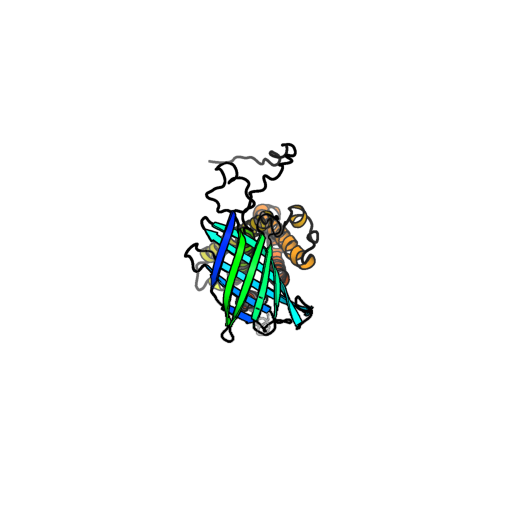 ? -9.772 6.799 14.264 1.00 95.44 213 HIS A O 1
ATOM 1521 N N . GLN A 1 214 ? -10.708 8.239 15.689 1.00 94.81 214 GLN A N 1
ATOM 1522 C CA . GLN A 1 214 ? -11.363 9.020 14.634 1.00 94.81 214 GLN A CA 1
ATOM 1523 C C . GLN A 1 214 ? -10.352 9.690 13.683 1.00 94.81 214 GLN A C 1
ATOM 1525 O O . GLN A 1 214 ? -10.545 9.670 12.469 1.00 94.81 214 GLN A O 1
ATOM 1530 N N . PHE A 1 215 ? -9.264 10.250 14.213 1.00 96.69 215 PHE A N 1
ATOM 1531 C CA . PHE A 1 215 ? -8.205 10.892 13.434 1.00 96.69 215 PHE A CA 1
ATOM 1532 C C . PHE A 1 215 ? -7.452 9.888 12.553 1.00 96.69 215 PHE A C 1
ATOM 1534 O O . PHE A 1 215 ? -7.316 10.117 11.354 1.00 96.69 215 PHE A O 1
ATOM 1541 N N . SER A 1 216 ? -7.025 8.745 13.106 1.00 96.88 216 SER A N 1
ATOM 1542 C CA . SER A 1 216 ? -6.355 7.696 12.320 1.00 96.88 216 SER A CA 1
ATOM 1543 C C . SER A 1 216 ? -7.272 7.077 11.262 1.00 96.88 216 SER A C 1
ATOM 1545 O O . SER A 1 216 ? -6.801 6.791 10.165 1.00 96.88 216 SER A O 1
ATOM 1547 N N . ALA A 1 217 ? -8.580 6.951 11.523 1.00 95.56 217 ALA A N 1
ATOM 1548 C CA . ALA A 1 217 ? -9.556 6.553 10.508 1.00 95.56 217 ALA A CA 1
ATOM 1549 C C . ALA A 1 217 ? -9.648 7.565 9.350 1.00 95.56 217 ALA A C 1
ATOM 1551 O O . ALA A 1 217 ? -9.616 7.165 8.188 1.00 95.56 217 ALA A O 1
ATOM 1552 N N . LEU A 1 218 ? -9.730 8.869 9.645 1.00 96.25 218 LEU A N 1
ATOM 1553 C CA . LEU A 1 218 ? -9.760 9.919 8.618 1.00 96.25 218 LEU A CA 1
ATOM 1554 C C . LEU A 1 218 ? -8.454 9.974 7.815 1.00 96.25 218 LEU A C 1
ATOM 1556 O O . LEU A 1 218 ? -8.496 10.098 6.593 1.00 96.25 218 LEU A O 1
ATOM 1560 N N . LEU A 1 219 ? -7.304 9.825 8.477 1.00 97.62 219 LEU A N 1
ATOM 1561 C CA . LEU A 1 219 ? -6.003 9.812 7.812 1.00 97.62 219 LEU A CA 1
ATOM 1562 C C . LEU A 1 219 ? -5.840 8.566 6.922 1.00 97.62 219 LEU A C 1
ATOM 1564 O O . LEU A 1 219 ? -5.396 8.691 5.784 1.00 97.62 219 LEU A O 1
ATOM 1568 N N . ALA A 1 220 ? -6.283 7.388 7.380 1.00 97.69 220 ALA A N 1
ATOM 1569 C CA . ALA A 1 220 ? -6.313 6.167 6.568 1.00 97.69 220 ALA A CA 1
ATOM 1570 C C . ALA A 1 220 ? -7.199 6.322 5.318 1.00 97.69 220 ALA A C 1
ATOM 1572 O O . ALA A 1 220 ? -6.810 5.883 4.239 1.00 97.69 220 ALA A O 1
ATOM 1573 N N . LEU A 1 221 ? -8.363 6.975 5.442 1.00 97.19 221 LEU A N 1
ATOM 1574 C CA . LEU A 1 221 ? -9.232 7.293 4.302 1.00 97.19 221 LEU A CA 1
ATOM 1575 C C . LEU A 1 221 ? -8.581 8.291 3.336 1.00 97.19 221 LEU A C 1
ATOM 1577 O O . LEU A 1 221 ? -8.713 8.126 2.127 1.00 97.19 221 LEU A O 1
ATOM 1581 N N . GLY A 1 222 ? -7.851 9.287 3.849 1.00 97.75 222 GLY A N 1
ATOM 1582 C CA . GLY A 1 222 ? -7.079 10.227 3.033 1.00 97.75 222 GLY A CA 1
ATOM 1583 C C . GLY A 1 222 ? -5.997 9.526 2.209 1.00 97.75 222 GLY A C 1
ATOM 1584 O O . GLY A 1 222 ? -5.935 9.710 0.996 1.00 97.75 222 GLY A O 1
ATOM 1585 N N . PHE A 1 223 ? -5.202 8.653 2.835 1.00 98.00 223 PHE A N 1
ATOM 1586 C CA . PHE A 1 223 ? -4.193 7.855 2.131 1.00 98.00 223 PHE A CA 1
ATOM 1587 C C . PHE A 1 223 ? -4.801 6.812 1.179 1.00 98.00 223 PHE A C 1
ATOM 1589 O O . PHE A 1 223 ? -4.241 6.581 0.112 1.00 98.00 223 PHE A O 1
ATOM 1596 N N . LEU A 1 224 ? -5.964 6.232 1.495 1.00 97.38 224 LEU A N 1
ATOM 1597 C CA . LEU A 1 224 ? -6.703 5.367 0.566 1.00 97.38 224 LEU A CA 1
ATOM 1598 C C . LEU A 1 224 ? -7.200 6.149 -0.663 1.00 97.38 224 LEU A C 1
ATOM 1600 O O . LEU A 1 224 ? -7.086 5.664 -1.786 1.00 97.38 224 LEU A O 1
ATOM 1604 N N . GLY A 1 225 ? -7.702 7.370 -0.462 1.00 96.19 225 GLY A N 1
ATOM 1605 C CA . GLY A 1 225 ? -8.069 8.278 -1.549 1.00 96.19 225 GLY A CA 1
ATOM 1606 C C . GLY A 1 225 ? -6.868 8.654 -2.417 1.00 96.19 225 GLY A C 1
ATOM 1607 O O . GLY A 1 225 ? -6.956 8.570 -3.637 1.00 96.19 225 GLY A O 1
ATOM 1608 N N . LEU A 1 226 ? -5.729 8.980 -1.796 1.00 95.88 226 LEU A N 1
ATOM 1609 C CA . LEU A 1 226 ? -4.469 9.265 -2.488 1.00 95.88 226 LEU A CA 1
ATOM 1610 C C . LEU A 1 226 ? -3.948 8.051 -3.272 1.00 95.88 226 LEU A C 1
ATOM 1612 O O . LEU A 1 226 ? -3.487 8.212 -4.394 1.00 95.88 226 LEU A O 1
ATOM 1616 N N . HIS A 1 227 ? -4.061 6.842 -2.718 1.00 95.12 227 HIS A N 1
ATOM 1617 C CA . HIS A 1 227 ? -3.698 5.595 -3.394 1.00 95.12 227 HIS A CA 1
ATOM 1618 C C . HIS A 1 227 ? -4.546 5.366 -4.655 1.00 95.12 227 HIS A C 1
ATOM 1620 O O . HIS A 1 227 ? -3.991 5.148 -5.728 1.00 95.12 227 HIS A O 1
ATOM 1626 N N . ILE A 1 228 ? -5.875 5.486 -4.553 1.00 93.56 228 ILE A N 1
ATOM 1627 C CA . ILE A 1 228 ? -6.793 5.329 -5.696 1.00 93.56 228 ILE A CA 1
ATOM 1628 C C . ILE A 1 228 ? -6.579 6.438 -6.737 1.00 93.56 228 ILE A C 1
ATOM 1630 O O . ILE A 1 228 ? -6.542 6.156 -7.931 1.00 93.56 228 ILE A O 1
ATOM 1634 N N . PHE A 1 229 ? -6.405 7.688 -6.300 1.00 91.38 229 PHE A N 1
ATOM 1635 C CA . PHE A 1 229 ? -6.092 8.812 -7.185 1.00 91.38 229 PHE A CA 1
ATOM 1636 C C . PHE A 1 229 ? -4.775 8.584 -7.935 1.00 91.38 229 PHE A C 1
ATOM 1638 O O . PHE A 1 229 ? -4.717 8.780 -9.145 1.00 91.38 229 PHE A O 1
ATOM 1645 N N . ALA A 1 230 ? -3.739 8.117 -7.235 1.00 89.31 230 ALA A N 1
ATOM 1646 C CA . ALA A 1 230 ? -2.445 7.856 -7.840 1.00 89.31 230 ALA A CA 1
ATOM 1647 C C . ALA A 1 230 ? -2.481 6.684 -8.834 1.00 89.31 230 ALA A C 1
ATOM 1649 O O . ALA A 1 230 ? -1.806 6.760 -9.851 1.00 89.31 230 ALA A O 1
ATOM 1650 N N . LEU A 1 231 ? -3.300 5.650 -8.593 1.00 87.62 231 LEU A N 1
ATOM 1651 C CA . LEU A 1 231 ? -3.548 4.587 -9.577 1.00 87.62 231 LEU A CA 1
ATOM 1652 C C . LEU A 1 231 ? -4.248 5.121 -10.837 1.00 87.62 231 LEU A C 1
ATOM 1654 O O . LEU A 1 231 ? -3.837 4.791 -11.941 1.00 87.62 231 LEU A O 1
ATOM 1658 N N . LEU A 1 232 ? -5.276 5.965 -10.688 1.00 84.50 232 LEU A N 1
ATOM 1659 C CA . LEU A 1 232 ? -6.003 6.557 -11.824 1.00 84.50 232 LEU A CA 1
ATOM 1660 C C . LEU A 1 232 ? -5.153 7.542 -12.651 1.00 84.50 232 LEU A C 1
ATOM 1662 O O . LEU A 1 232 ? -5.460 7.764 -13.819 1.00 84.50 232 LEU A O 1
ATOM 1666 N N . GLY A 1 233 ? -4.116 8.137 -12.053 1.00 77.75 233 GLY A N 1
ATOM 1667 C CA . GLY A 1 233 ? -3.116 8.961 -12.744 1.00 77.75 233 GLY A CA 1
ATOM 1668 C C . GLY A 1 233 ? -1.912 8.180 -13.288 1.00 77.75 233 GLY A C 1
ATOM 1669 O O . GLY A 1 233 ? -1.046 8.771 -13.929 1.00 77.75 233 GLY A O 1
ATOM 1670 N N . ASP A 1 234 ? -1.824 6.870 -13.037 1.00 72.81 234 ASP A N 1
ATOM 1671 C CA . ASP A 1 234 ? -0.691 6.052 -13.467 1.00 72.81 234 ASP A CA 1
ATOM 1672 C C . ASP A 1 234 ? -0.845 5.609 -14.933 1.00 72.81 234 ASP A C 1
ATOM 1674 O O . ASP A 1 234 ? -1.474 4.595 -15.248 1.00 72.81 234 ASP A O 1
ATOM 1678 N N . HIS A 1 235 ? -0.216 6.360 -15.839 1.00 65.94 235 HIS A N 1
ATOM 1679 C CA . HIS A 1 235 ? -0.131 6.044 -17.269 1.00 65.94 235 HIS A CA 1
ATOM 1680 C C . HIS A 1 235 ? 0.745 4.823 -17.604 1.00 65.94 235 HIS A C 1
ATOM 1682 O O . HIS A 1 235 ? 0.723 4.368 -18.746 1.00 65.94 235 HIS A O 1
ATOM 1688 N N . TYR A 1 236 ? 1.503 4.275 -16.649 1.00 60.50 236 TYR A N 1
ATOM 1689 C CA . TYR A 1 236 ? 2.234 3.020 -16.832 1.00 60.50 236 TYR A CA 1
ATOM 1690 C C . TYR A 1 236 ? 1.307 1.828 -16.565 1.00 60.50 236 TYR A C 1
ATOM 1692 O O . TYR A 1 236 ? 1.135 0.959 -17.420 1.00 60.50 236 TYR A O 1
ATOM 1700 N N . PHE A 1 237 ? 0.630 1.816 -15.412 1.00 63.16 237 PHE A N 1
ATOM 1701 C CA . PHE A 1 237 ? -0.300 0.738 -15.050 1.00 63.16 237 PHE A CA 1
ATOM 1702 C C . PHE A 1 237 ? -1.673 0.842 -15.745 1.00 63.16 237 PHE A C 1
ATOM 1704 O O . PHE A 1 237 ? -2.374 -0.161 -15.866 1.00 63.16 237 PHE A O 1
ATOM 1711 N N . ASN A 1 238 ? -2.039 2.029 -16.246 1.00 67.06 238 ASN A N 1
ATOM 1712 C CA . ASN A 1 238 ? -3.263 2.318 -17.006 1.00 67.06 238 ASN A CA 1
ATOM 1713 C C . ASN A 1 238 ? -4.572 1.917 -16.298 1.00 67.06 238 ASN A C 1
ATOM 1715 O O . ASN A 1 238 ? -5.522 1.479 -16.951 1.00 67.06 238 ASN A O 1
ATOM 1719 N N . PHE A 1 239 ? -4.641 2.093 -14.974 1.00 75.25 239 PHE A N 1
ATOM 1720 C CA . PHE A 1 239 ? -5.827 1.747 -14.186 1.00 75.25 239 PHE A CA 1
ATOM 1721 C C . PHE A 1 239 ? -7.022 2.644 -14.536 1.00 75.25 239 PHE A C 1
ATOM 1723 O O . PHE A 1 239 ? -6.952 3.872 -14.473 1.00 75.25 239 PHE A O 1
ATOM 1730 N N . ARG A 1 240 ? -8.154 2.032 -14.883 1.00 80.69 240 ARG A N 1
ATOM 1731 C CA . ARG A 1 240 ? -9.361 2.723 -15.357 1.00 80.69 240 ARG A CA 1
ATOM 1732 C C . ARG A 1 240 ? -10.431 2.781 -14.278 1.00 80.69 240 ARG A C 1
ATOM 1734 O O . ARG A 1 240 ? -10.612 1.859 -13.488 1.00 80.69 240 ARG A O 1
ATOM 1741 N N . LEU A 1 241 ? -11.266 3.822 -14.318 1.00 82.25 241 LEU A N 1
ATOM 1742 C CA . LEU A 1 241 ? -12.406 3.949 -13.400 1.00 82.25 241 LEU A CA 1
ATOM 1743 C C . LEU A 1 241 ? -13.372 2.746 -13.478 1.00 82.25 241 LEU A C 1
ATOM 1745 O O . LEU A 1 241 ? -13.969 2.374 -12.473 1.00 82.25 241 LEU A O 1
ATOM 1749 N N . SER A 1 242 ? -13.485 2.090 -14.637 1.00 77.75 242 SER A N 1
ATOM 1750 C CA . SER A 1 242 ? -14.238 0.838 -14.802 1.00 77.75 242 SER A CA 1
ATOM 1751 C C . SER A 1 242 ? -13.730 -0.301 -13.912 1.00 77.75 242 SER A C 1
ATOM 1753 O O . SER A 1 242 ? -14.531 -1.100 -13.441 1.00 77.75 242 SER A O 1
ATOM 1755 N N . GLU A 1 243 ? -12.429 -0.362 -13.636 1.00 79.81 243 GLU A N 1
ATOM 1756 C CA . GLU A 1 243 ? -11.788 -1.404 -12.820 1.00 79.81 243 GLU A CA 1
ATOM 1757 C C . GLU A 1 243 ? -11.937 -1.126 -11.318 1.00 79.81 243 GLU A C 1
ATOM 1759 O O . GLU A 1 243 ? -11.960 -2.055 -10.512 1.00 79.81 243 GLU A O 1
ATOM 1764 N N . LEU A 1 244 ? -12.138 0.144 -10.946 1.00 82.25 244 LEU A N 1
ATOM 1765 C CA . LEU A 1 244 ? -12.596 0.532 -9.611 1.00 82.25 244 LEU A CA 1
ATOM 1766 C C . LEU A 1 244 ? -14.089 0.237 -9.394 1.00 82.25 244 LEU A C 1
ATOM 1768 O O . LEU A 1 244 ? -14.494 0.057 -8.251 1.00 82.25 244 LEU A O 1
ATOM 1772 N N . LEU A 1 245 ? -14.899 0.217 -10.462 1.00 83.25 245 LEU A N 1
ATOM 1773 C CA . LEU A 1 245 ? -16.352 0.001 -10.409 1.00 83.25 245 LEU A CA 1
ATOM 1774 C C . LEU A 1 245 ? -16.766 -1.474 -10.575 1.00 83.25 245 LEU A C 1
ATOM 1776 O O . LEU A 1 245 ? -17.799 -1.892 -10.045 1.00 83.25 245 LEU A O 1
ATOM 1780 N N . VAL A 1 246 ? -15.966 -2.275 -11.278 1.00 81.56 246 VAL A N 1
ATOM 1781 C CA . VAL A 1 246 ? -16.235 -3.690 -11.559 1.00 81.56 246 VAL A CA 1
ATOM 1782 C C . VAL A 1 246 ? -15.075 -4.542 -11.028 1.00 81.56 246 VAL A C 1
ATOM 1784 O O . VAL A 1 246 ? -14.007 -4.584 -11.644 1.00 81.56 246 VAL A O 1
ATOM 1787 N N . PRO A 1 247 ? -15.259 -5.257 -9.898 1.00 75.75 247 PRO A N 1
ATOM 1788 C CA . PRO A 1 247 ? -14.272 -6.219 -9.418 1.00 75.75 247 PRO A CA 1
ATOM 1789 C C . PRO A 1 247 ? -13.922 -7.244 -10.506 1.00 75.75 247 PRO A C 1
ATOM 1791 O O . PRO A 1 247 ? -14.800 -7.678 -11.247 1.00 75.75 247 PRO A O 1
ATOM 1794 N N . LEU A 1 248 ? -12.652 -7.662 -10.559 1.00 76.62 248 LEU A N 1
ATOM 1795 C CA . LEU A 1 248 ? -12.075 -8.583 -11.559 1.00 76.62 248 LEU A CA 1
ATOM 1796 C C . LEU A 1 248 ? -11.912 -8.023 -12.988 1.00 76.62 248 LEU A C 1
ATOM 1798 O O . LEU A 1 248 ? -11.392 -8.745 -13.831 1.00 76.62 248 LEU A O 1
ATOM 1802 N N . ALA A 1 249 ? -12.288 -6.770 -13.278 1.00 69.69 249 ALA A N 1
ATOM 1803 C CA . ALA A 1 249 ? -12.134 -6.209 -14.629 1.00 69.69 249 ALA A CA 1
ATOM 1804 C C . ALA A 1 249 ? -10.672 -5.934 -15.043 1.00 69.69 249 ALA A C 1
ATOM 1806 O O . ALA A 1 249 ? -10.377 -5.904 -16.234 1.00 69.69 249 ALA A O 1
ATOM 1807 N N . LEU A 1 250 ? -9.756 -5.760 -14.081 1.00 70.75 250 LEU A N 1
ATOM 1808 C CA . LEU A 1 250 ? -8.331 -5.550 -14.352 1.00 70.75 250 LEU A CA 1
ATOM 1809 C C . LEU A 1 250 ? -7.636 -6.890 -14.688 1.00 70.75 250 LEU A C 1
ATOM 1811 O O . LEU A 1 250 ? -7.673 -7.800 -13.854 1.00 70.75 250 LEU A O 1
ATOM 1815 N N . PRO A 1 251 ? -6.923 -7.023 -15.826 1.00 66.31 251 PRO A N 1
ATOM 1816 C CA . PRO A 1 251 ? -6.250 -8.271 -16.204 1.00 66.31 251 PRO A CA 1
ATOM 1817 C C . PRO A 1 251 ? -5.045 -8.622 -15.311 1.00 66.31 251 PRO A C 1
ATOM 1819 O O . PRO A 1 251 ? -4.668 -9.789 -15.209 1.00 66.31 251 PRO A O 1
ATOM 1822 N N . TYR A 1 252 ? -4.441 -7.642 -14.630 1.00 65.94 252 TYR A N 1
ATOM 1823 C CA . TYR A 1 252 ? -3.331 -7.875 -13.706 1.00 65.94 252 TYR A CA 1
ATOM 1824 C C . TYR A 1 252 ? -3.820 -8.358 -12.331 1.00 65.94 252 TYR A C 1
ATOM 1826 O O . TYR A 1 252 ? -4.484 -7.626 -11.592 1.00 65.94 252 TYR A O 1
ATOM 1834 N N . ARG A 1 253 ? -3.443 -9.596 -11.969 1.00 71.81 253 ARG A N 1
ATOM 1835 C CA . ARG A 1 253 ? -3.746 -10.251 -10.675 1.00 71.81 253 ARG A CA 1
ATOM 1836 C C . ARG A 1 253 ? -5.213 -10.044 -10.218 1.00 71.81 253 ARG A C 1
ATOM 1838 O O . ARG A 1 253 ? -5.439 -9.647 -9.071 1.00 71.81 253 ARG A O 1
ATOM 1845 N N . PRO A 1 254 ? -6.217 -10.344 -11.074 1.00 78.56 254 PRO A N 1
ATOM 1846 C CA . PRO A 1 254 ? -7.603 -9.887 -10.923 1.00 78.56 254 PRO A CA 1
ATOM 1847 C C . PRO A 1 254 ? -8.205 -10.190 -9.551 1.00 78.56 254 PRO A C 1
ATOM 1849 O O . PRO A 1 254 ? -8.792 -9.307 -8.929 1.00 78.56 254 PRO A O 1
ATOM 1852 N N . ALA A 1 255 ? -8.021 -11.416 -9.047 1.00 82.31 255 ALA A N 1
ATOM 1853 C CA . ALA A 1 255 ? -8.563 -11.845 -7.759 1.00 82.31 255 ALA A CA 1
ATOM 1854 C C . ALA A 1 255 ? -8.053 -10.989 -6.586 1.00 82.31 255 ALA A C 1
ATOM 1856 O O . ALA A 1 255 ? -8.844 -10.549 -5.755 1.00 82.31 255 ALA A O 1
ATOM 1857 N N . TRP A 1 256 ? -6.748 -10.708 -6.538 1.00 87.56 256 TRP A N 1
ATOM 1858 C CA . TRP A 1 256 ? -6.125 -9.946 -5.453 1.00 87.56 256 TRP A CA 1
ATOM 1859 C C . TRP A 1 256 ? -6.466 -8.458 -5.537 1.00 87.56 256 TRP A C 1
ATOM 1861 O O . TRP A 1 256 ? -6.750 -7.834 -4.514 1.00 87.56 256 TRP A O 1
ATOM 1871 N N . THR A 1 257 ? -6.531 -7.898 -6.746 1.00 85.19 257 THR A N 1
ATOM 1872 C CA . THR A 1 257 ? -6.997 -6.522 -6.974 1.00 85.19 257 THR A CA 1
ATOM 1873 C C . THR A 1 257 ? -8.469 -6.358 -6.581 1.00 85.19 257 THR A C 1
ATOM 1875 O O . THR A 1 257 ? -8.819 -5.404 -5.883 1.00 85.19 257 THR A O 1
ATOM 1878 N N . ALA A 1 258 ? -9.326 -7.330 -6.914 1.00 87.69 258 ALA A N 1
ATOM 1879 C CA . ALA A 1 258 ? -10.739 -7.327 -6.536 1.00 87.69 258 ALA A CA 1
ATOM 1880 C C . ALA A 1 258 ? -10.964 -7.299 -5.014 1.00 87.69 258 ALA A C 1
ATOM 1882 O O . ALA A 1 258 ? -11.913 -6.655 -4.566 1.00 87.69 258 ALA A O 1
ATOM 1883 N N . LEU A 1 259 ? -10.086 -7.910 -4.201 1.00 91.56 259 LEU A N 1
ATOM 1884 C CA . LEU A 1 259 ? -10.171 -7.790 -2.735 1.00 91.56 259 LEU A CA 1
ATOM 1885 C C . LEU A 1 259 ? -10.029 -6.332 -2.269 1.00 91.56 259 LEU A C 1
ATOM 1887 O O . LEU A 1 259 ? -10.734 -5.923 -1.349 1.00 91.56 259 LEU A O 1
ATOM 1891 N N . GLY A 1 260 ? -9.170 -5.543 -2.924 1.00 92.88 260 GLY A N 1
ATOM 1892 C CA . GLY A 1 260 ? -9.001 -4.112 -2.655 1.00 92.88 260 GLY A CA 1
ATOM 1893 C C . GLY A 1 260 ? -10.258 -3.306 -2.993 1.00 92.88 260 GLY A C 1
ATOM 1894 O O . GLY A 1 260 ? -10.726 -2.518 -2.171 1.00 92.88 260 GLY A O 1
ATOM 1895 N N . VAL A 1 261 ? -10.874 -3.573 -4.151 1.00 93.50 261 VAL A N 1
ATOM 1896 C CA . VAL A 1 261 ? -12.143 -2.941 -4.571 1.00 93.50 261 VAL A CA 1
ATOM 1897 C C . VAL A 1 261 ? -13.287 -3.287 -3.605 1.00 93.50 261 VAL A C 1
ATOM 1899 O O . VAL A 1 261 ? -14.011 -2.404 -3.145 1.00 93.50 261 VAL A O 1
ATOM 1902 N N . VAL A 1 262 ? -13.417 -4.558 -3.207 1.00 95.69 262 VAL A N 1
ATOM 1903 C CA . VAL A 1 262 ? -14.425 -4.989 -2.222 1.00 95.69 262 VAL A CA 1
ATOM 1904 C C . VAL A 1 262 ? -14.162 -4.367 -0.843 1.00 95.69 262 VAL A C 1
ATOM 1906 O O . VAL A 1 262 ? -15.103 -3.917 -0.186 1.00 95.69 262 VAL A O 1
ATOM 1909 N N . ALA A 1 263 ? -12.900 -4.275 -0.408 1.00 96.81 263 ALA A N 1
ATOM 1910 C CA . ALA A 1 263 ? -12.528 -3.593 0.832 1.00 96.81 263 ALA A CA 1
ATOM 1911 C C . ALA A 1 263 ? -12.903 -2.101 0.803 1.00 96.81 263 ALA A C 1
ATOM 1913 O O . ALA A 1 263 ? -13.433 -1.589 1.790 1.00 96.81 263 ALA A O 1
ATOM 1914 N N . PHE A 1 264 ? -12.695 -1.421 -0.329 1.00 96.00 264 PHE A N 1
ATOM 1915 C CA . PHE A 1 264 ? -13.091 -0.029 -0.548 1.00 96.00 264 PHE A CA 1
ATOM 1916 C C . PHE A 1 264 ? -14.615 0.164 -0.457 1.00 96.00 264 PHE A C 1
ATOM 1918 O O . PHE A 1 264 ? -15.076 1.043 0.274 1.00 96.00 264 PHE A O 1
ATOM 1925 N N . TYR A 1 265 ? -15.417 -0.697 -1.091 1.00 96.25 265 TYR A N 1
ATOM 1926 C CA . TYR A 1 265 ? -16.884 -0.631 -0.990 1.00 96.25 265 TYR A CA 1
ATOM 1927 C C . TYR A 1 265 ? -17.391 -0.865 0.436 1.00 96.25 265 TYR A C 1
ATOM 1929 O O . TYR A 1 265 ? -18.251 -0.130 0.931 1.00 96.25 265 TYR A O 1
ATOM 1937 N N . LEU A 1 266 ? -16.833 -1.861 1.128 1.00 97.06 266 LEU A N 1
ATOM 1938 C CA . LEU A 1 266 ? -17.145 -2.115 2.533 1.00 97.06 266 LEU A CA 1
ATOM 1939 C C . LEU A 1 266 ? -16.741 -0.926 3.416 1.00 97.06 266 LEU A C 1
ATOM 1941 O O . LEU A 1 266 ? -17.501 -0.554 4.310 1.00 97.06 266 LEU A O 1
ATOM 1945 N N . MET A 1 267 ? -15.599 -0.285 3.143 1.00 96.00 267 MET A N 1
ATOM 1946 C CA . MET A 1 267 ? -15.162 0.926 3.840 1.00 96.00 267 MET A CA 1
ATOM 1947 C C . MET A 1 267 ? -16.162 2.076 3.656 1.00 96.00 267 MET A C 1
ATOM 1949 O O . MET A 1 267 ? -16.576 2.673 4.651 1.00 96.00 267 MET A O 1
ATOM 1953 N N . ILE A 1 268 ? -16.622 2.342 2.425 1.00 95.56 268 ILE A N 1
ATOM 1954 C CA . ILE A 1 268 ? -17.678 3.335 2.150 1.00 95.56 268 ILE A CA 1
ATOM 1955 C C . ILE A 1 268 ? -18.934 3.017 2.970 1.00 95.56 268 ILE A C 1
ATOM 1957 O O . ILE A 1 268 ? -19.457 3.896 3.657 1.00 95.56 268 ILE A O 1
ATOM 1961 N N . GLY A 1 269 ? -19.390 1.760 2.959 1.00 96.50 269 GLY A N 1
ATOM 1962 C CA . GLY A 1 269 ? -20.555 1.321 3.732 1.00 96.50 269 GLY A CA 1
ATOM 1963 C C . GLY A 1 269 ? -20.394 1.538 5.241 1.00 96.50 269 GLY A C 1
ATOM 1964 O O . GLY A 1 269 ? -21.306 2.047 5.897 1.00 96.50 269 GLY A O 1
ATOM 1965 N N . ILE A 1 270 ? -19.223 1.220 5.801 1.00 96.62 270 ILE A N 1
ATOM 1966 C CA . ILE A 1 270 ? -18.912 1.418 7.225 1.00 96.62 270 ILE A CA 1
ATOM 1967 C C . ILE A 1 270 ? -18.899 2.911 7.579 1.00 96.62 270 ILE A C 1
ATOM 1969 O O . ILE A 1 270 ? -19.531 3.301 8.566 1.00 96.62 270 ILE A O 1
ATOM 1973 N N . VAL A 1 271 ? -18.241 3.751 6.776 1.00 95.12 271 VAL A N 1
ATOM 1974 C CA . VAL A 1 271 ? -18.178 5.207 6.984 1.00 95.12 271 VAL A CA 1
ATOM 1975 C C . VAL A 1 271 ? -19.574 5.825 6.884 1.00 95.12 271 VAL A C 1
ATOM 1977 O O . VAL A 1 271 ? -20.009 6.511 7.811 1.00 95.12 271 VAL A O 1
ATOM 1980 N N . ALA A 1 272 ? -20.332 5.512 5.830 1.00 95.31 272 ALA A N 1
ATOM 1981 C CA . ALA A 1 272 ? -21.709 5.970 5.659 1.00 95.31 272 ALA A CA 1
ATOM 1982 C C . ALA A 1 272 ? -22.603 5.548 6.839 1.00 95.31 272 ALA A C 1
ATOM 1984 O O . ALA A 1 272 ? -23.365 6.369 7.363 1.00 95.31 272 ALA A O 1
ATOM 1985 N N . SER A 1 273 ? -22.453 4.309 7.332 1.00 96.06 273 SER A N 1
ATOM 1986 C CA . SER A 1 273 ? -23.214 3.797 8.481 1.00 96.06 273 SER A CA 1
ATOM 1987 C C . SER A 1 273 ? -23.050 4.652 9.740 1.00 96.06 273 SER A C 1
ATOM 1989 O O . SER A 1 273 ? -23.998 4.778 10.516 1.00 96.06 273 SER A O 1
ATOM 1991 N N . PHE A 1 274 ? -21.884 5.280 9.947 1.00 93.00 274 PHE A N 1
ATOM 1992 C CA . PHE A 1 274 ? -21.666 6.183 11.075 1.00 93.00 274 PHE A CA 1
ATOM 1993 C C . PHE A 1 274 ? -22.513 7.452 10.954 1.00 93.00 274 PHE A C 1
ATOM 1995 O O . PHE A 1 274 ? -23.117 7.866 11.945 1.00 93.00 274 PHE A O 1
ATOM 2002 N N . TYR A 1 275 ? -22.620 8.054 9.769 1.00 93.75 275 TYR A N 1
ATOM 2003 C CA . TYR A 1 275 ? -23.446 9.248 9.568 1.00 93.75 275 TYR A CA 1
ATOM 2004 C C . TYR A 1 275 ? -24.942 8.937 9.716 1.00 93.75 275 TYR A C 1
ATOM 2006 O O . TYR A 1 275 ? -25.650 9.667 10.411 1.00 93.75 275 TYR A O 1
ATOM 2014 N N . VAL A 1 276 ? -25.411 7.799 9.188 1.00 95.94 276 VAL A N 1
ATOM 2015 C CA . VAL A 1 276 ? -26.821 7.374 9.315 1.00 95.94 276 VAL A CA 1
ATOM 2016 C C . VAL A 1 276 ? -27.143 6.616 10.613 1.00 95.94 276 VAL A C 1
ATOM 2018 O O . VAL A 1 276 ? -28.282 6.188 10.801 1.00 95.94 276 VAL A O 1
ATOM 2021 N N . ARG A 1 277 ? -26.199 6.483 11.562 1.00 95.75 277 ARG A N 1
ATOM 2022 C CA . ARG A 1 277 ? -26.358 5.676 12.799 1.00 95.75 277 ARG A CA 1
ATOM 2023 C C . ARG A 1 277 ? -27.575 6.033 13.659 1.00 95.75 277 ARG A C 1
ATOM 2025 O O . ARG A 1 277 ? -28.062 5.189 14.408 1.00 95.75 277 ARG A O 1
ATOM 2032 N N . ARG A 1 278 ? -28.059 7.279 13.567 1.00 95.44 278 ARG A N 1
ATOM 2033 C CA . ARG A 1 278 ? -29.277 7.748 14.255 1.00 95.44 278 ARG A CA 1
ATOM 2034 C C . ARG A 1 278 ? -30.566 7.180 13.646 1.00 95.44 278 ARG A C 1
ATOM 2036 O O . ARG A 1 278 ? -31.546 7.071 14.366 1.00 95.44 278 ARG A O 1
ATOM 2043 N N . LEU A 1 279 ? -30.547 6.810 12.363 1.00 96.56 279 LEU A N 1
ATOM 2044 C CA . LEU A 1 279 ? -31.673 6.216 11.634 1.00 96.56 279 LEU A CA 1
ATOM 2045 C C . LEU A 1 279 ? -31.677 4.687 11.773 1.00 96.56 279 LEU A C 1
ATOM 2047 O O . LEU A 1 279 ? -32.685 4.103 12.147 1.00 96.56 279 LEU A O 1
ATOM 2051 N N . ILE A 1 280 ? -30.529 4.038 11.536 1.00 96.19 280 ILE A N 1
ATOM 2052 C CA . ILE A 1 280 ? -30.415 2.564 11.570 1.00 96.19 280 ILE A CA 1
ATOM 2053 C C . ILE A 1 280 ? -30.312 1.977 12.989 1.00 96.19 280 ILE A C 1
ATOM 2055 O O . ILE A 1 280 ? -30.408 0.763 13.173 1.00 96.19 280 ILE A O 1
ATOM 2059 N N . GLY A 1 281 ? -30.092 2.824 13.997 1.00 97.19 281 GLY A N 1
ATOM 2060 C CA . GLY A 1 281 ? -29.947 2.435 15.397 1.00 97.19 281 GLY A CA 1
ATOM 2061 C C . GLY A 1 281 ? -28.570 1.862 15.763 1.00 97.19 281 GLY A C 1
ATOM 2062 O O . GLY A 1 281 ? -27.832 1.308 14.945 1.00 97.19 281 GLY A O 1
ATOM 2063 N N . TYR A 1 282 ? -28.225 1.962 17.052 1.00 94.12 282 TYR A N 1
ATOM 2064 C CA . TYR A 1 282 ? -26.900 1.591 17.568 1.00 94.12 282 TYR A CA 1
ATOM 2065 C C . TYR A 1 282 ? -26.532 0.114 17.342 1.00 94.12 282 TYR A C 1
ATOM 2067 O O . TYR A 1 282 ? -25.369 -0.192 17.084 1.00 94.12 282 TYR A O 1
ATOM 2075 N N . ARG A 1 283 ? -27.501 -0.811 17.431 1.00 95.75 283 ARG A N 1
ATOM 2076 C CA . ARG A 1 283 ? -27.257 -2.255 17.240 1.00 95.75 283 ARG A CA 1
ATOM 2077 C C . ARG A 1 283 ? -26.807 -2.555 15.807 1.00 95.75 283 ARG A C 1
ATOM 2079 O O . ARG A 1 283 ? -25.771 -3.190 15.628 1.00 95.75 283 ARG A O 1
ATOM 2086 N N . THR A 1 284 ? -27.544 -2.047 14.821 1.00 96.44 284 THR A N 1
ATOM 2087 C CA . THR A 1 284 ? -27.278 -2.217 13.385 1.00 96.44 284 THR A CA 1
ATOM 2088 C C . THR A 1 284 ? -25.967 -1.555 12.983 1.00 96.44 284 THR A C 1
ATOM 2090 O O . THR A 1 284 ? -25.106 -2.211 12.406 1.00 96.44 284 THR A O 1
ATOM 2093 N N . TRP A 1 285 ? -25.761 -0.292 13.383 1.00 97.38 285 TRP A N 1
ATOM 2094 C CA . TRP A 1 285 ? -24.496 0.418 13.168 1.00 97.38 285 TRP A CA 1
ATOM 2095 C C . TRP A 1 285 ? -23.299 -0.380 13.700 1.00 97.38 285 TRP A C 1
ATOM 2097 O O . TRP A 1 285 ? -22.305 -0.557 13.004 1.00 97.38 285 TRP A O 1
ATOM 2107 N N . ARG A 1 286 ? -23.404 -0.923 14.918 1.00 94.62 286 ARG A N 1
ATOM 2108 C CA . ARG A 1 286 ? -22.325 -1.694 15.543 1.00 94.62 286 ARG A CA 1
ATOM 2109 C C . ARG A 1 286 ? -22.058 -3.032 14.848 1.00 94.62 286 ARG A C 1
ATOM 2111 O O . ARG A 1 286 ? -20.918 -3.484 14.869 1.00 94.62 286 ARG A O 1
ATOM 2118 N N . LEU A 1 287 ? -23.081 -3.658 14.259 1.00 96.06 287 LEU A N 1
ATOM 2119 C CA . LEU A 1 287 ? -22.928 -4.872 13.456 1.00 96.06 287 LEU A CA 1
ATOM 2120 C C . LEU A 1 287 ? -22.195 -4.565 12.143 1.00 96.06 287 LEU A C 1
ATOM 2122 O O . LEU A 1 287 ? -21.201 -5.220 11.848 1.00 96.06 287 LEU A O 1
ATOM 2126 N N . ILE A 1 288 ? -22.613 -3.517 11.422 1.00 97.06 288 ILE A N 1
ATOM 2127 C CA . ILE A 1 288 ? -21.929 -3.038 10.207 1.00 97.06 288 ILE A CA 1
ATOM 2128 C C . ILE A 1 288 ? -20.480 -2.656 10.528 1.00 97.06 288 ILE A C 1
ATOM 2130 O O . ILE A 1 288 ? -19.561 -3.049 9.822 1.00 97.06 288 ILE A O 1
ATOM 2134 N N . HIS A 1 289 ? -20.238 -1.967 11.643 1.00 96.25 289 HIS A N 1
ATOM 2135 C CA . HIS A 1 289 ? -18.893 -1.570 12.054 1.00 96.25 289 HIS A CA 1
ATOM 2136 C C . HIS A 1 289 ? -17.975 -2.763 12.405 1.00 96.25 289 HIS A C 1
ATOM 2138 O O . HIS A 1 289 ? -16.753 -2.617 12.386 1.00 96.25 289 HIS A O 1
ATOM 2144 N N . TYR A 1 290 ? -18.503 -3.968 12.663 1.00 96.19 290 TYR A N 1
ATOM 2145 C CA . TYR A 1 290 ? -17.669 -5.175 12.757 1.00 96.19 290 TYR A CA 1
ATOM 2146 C C . TYR A 1 290 ? -17.171 -5.689 11.396 1.00 96.19 290 TYR A C 1
ATOM 2148 O O . TYR A 1 290 ? -16.184 -6.421 11.372 1.00 96.19 290 TYR A O 1
ATOM 2156 N N . LEU A 1 291 ? -17.736 -5.241 10.268 1.00 97.25 291 LEU A N 1
ATOM 2157 C CA . LEU A 1 291 ? -17.173 -5.514 8.939 1.00 97.25 291 LEU A CA 1
ATOM 2158 C C . LEU A 1 291 ? -15.779 -4.889 8.751 1.00 97.25 291 LEU A C 1
ATOM 2160 O O . LEU A 1 291 ? -15.040 -5.332 7.881 1.00 97.25 291 LEU A O 1
ATOM 2164 N N . THR A 1 292 ? -15.362 -3.950 9.612 1.00 96.19 292 THR A N 1
ATOM 2165 C CA . THR A 1 292 ? -13.992 -3.397 9.630 1.00 96.19 292 THR A CA 1
ATOM 2166 C C . THR A 1 292 ? -12.920 -4.486 9.799 1.00 96.19 292 THR A C 1
ATOM 2168 O O . THR A 1 292 ? -11.834 -4.358 9.242 1.00 96.19 292 THR A O 1
ATOM 2171 N N . PHE A 1 293 ? -13.216 -5.594 10.497 1.00 96.81 293 PHE A N 1
ATOM 2172 C CA . PHE A 1 293 ? -12.303 -6.747 10.555 1.00 96.81 293 PHE A CA 1
ATOM 2173 C C . PHE A 1 293 ? -12.178 -7.446 9.193 1.00 96.81 293 PHE A C 1
ATOM 2175 O O . PHE A 1 293 ? -11.081 -7.841 8.811 1.00 96.81 293 PHE A O 1
ATOM 2182 N N . GLY A 1 294 ? -13.278 -7.552 8.440 1.00 97.88 294 GLY A N 1
ATOM 2183 C CA . GLY A 1 294 ? -13.268 -8.051 7.064 1.00 97.88 294 GLY A CA 1
ATOM 2184 C C . GLY A 1 294 ? -12.488 -7.127 6.129 1.00 97.88 294 GLY A C 1
ATOM 2185 O O . GLY A 1 294 ? -11.637 -7.601 5.391 1.00 97.88 294 GLY A O 1
ATOM 2186 N N . VAL A 1 295 ? -12.697 -5.808 6.226 1.00 98.00 295 VAL A N 1
ATOM 2187 C CA . VAL A 1 295 ? -11.926 -4.800 5.472 1.00 98.00 295 VAL A CA 1
ATOM 2188 C C . VAL A 1 295 ? -10.429 -4.909 5.756 1.00 98.00 295 VAL A C 1
ATOM 2190 O O . VAL A 1 295 ? -9.641 -4.897 4.819 1.00 98.00 295 VAL A O 1
ATOM 2193 N N . TYR A 1 296 ? -10.031 -5.076 7.020 1.00 98.31 296 TYR A N 1
ATOM 2194 C CA . TYR A 1 296 ? -8.631 -5.297 7.385 1.00 98.31 296 TYR A CA 1
ATOM 2195 C C . TYR A 1 296 ? -8.053 -6.577 6.756 1.00 98.31 296 TYR A C 1
ATOM 2197 O O . TYR A 1 296 ? -6.975 -6.527 6.170 1.00 98.31 296 TYR A O 1
ATOM 2205 N N . LEU A 1 297 ? -8.768 -7.707 6.823 1.00 98.25 297 LEU A N 1
ATOM 2206 C CA . LEU A 1 297 ? -8.311 -8.970 6.228 1.00 98.25 297 LEU A CA 1
ATOM 2207 C C . LEU A 1 297 ? -8.229 -8.900 4.696 1.00 98.25 297 LEU A C 1
ATOM 2209 O O . LEU A 1 297 ? -7.268 -9.399 4.117 1.00 98.25 297 LEU A O 1
ATOM 2213 N N . LEU A 1 298 ? -9.198 -8.250 4.046 1.00 97.81 298 LEU A N 1
ATOM 2214 C CA . LEU A 1 298 ? -9.190 -8.017 2.601 1.00 97.81 298 LEU A CA 1
ATOM 2215 C C . LEU A 1 298 ? -8.044 -7.090 2.185 1.00 97.81 298 LEU A C 1
ATOM 2217 O O . LEU A 1 298 ? -7.382 -7.376 1.196 1.00 97.81 298 LEU A O 1
ATOM 2221 N N . ALA A 1 299 ? -7.768 -6.026 2.947 1.00 97.38 299 ALA A N 1
ATOM 2222 C CA . ALA A 1 299 ? -6.654 -5.113 2.689 1.00 97.38 299 ALA A CA 1
ATOM 2223 C C . ALA A 1 299 ? -5.284 -5.783 2.907 1.00 97.38 299 ALA A C 1
ATOM 2225 O O . ALA A 1 299 ? -4.376 -5.579 2.105 1.00 97.38 299 ALA A O 1
ATOM 2226 N N . LEU A 1 300 ? -5.149 -6.622 3.942 1.00 96.88 300 LEU A N 1
ATOM 2227 C CA . LEU A 1 300 ? -3.953 -7.434 4.190 1.00 96.88 300 LEU A CA 1
ATOM 2228 C C . LEU A 1 300 ? -3.715 -8.428 3.045 1.00 96.88 300 LEU A C 1
ATOM 2230 O O . LEU A 1 300 ? -2.615 -8.482 2.506 1.00 96.88 300 LEU A O 1
ATOM 2234 N N . ALA A 1 301 ? -4.740 -9.188 2.648 1.00 95.75 301 ALA A N 1
ATOM 2235 C CA . ALA A 1 301 ? -4.639 -10.137 1.540 1.00 95.75 301 ALA A CA 1
ATOM 2236 C C . ALA A 1 301 ? -4.376 -9.428 0.202 1.00 95.75 301 ALA A C 1
ATOM 2238 O O . ALA A 1 301 ? -3.531 -9.875 -0.569 1.00 95.75 301 ALA A O 1
ATOM 2239 N N . HIS A 1 302 ? -5.046 -8.300 -0.052 1.00 94.94 302 HIS A N 1
ATOM 2240 C CA . HIS A 1 302 ? -4.773 -7.446 -1.203 1.00 94.94 302 HIS A CA 1
ATOM 2241 C C . HIS A 1 302 ? -3.296 -7.042 -1.231 1.00 94.94 302 HIS A C 1
ATOM 2243 O O . HIS A 1 302 ? -2.601 -7.444 -2.153 1.00 94.94 302 HIS A O 1
ATOM 2249 N N . GLY A 1 303 ? -2.791 -6.339 -0.210 1.00 92.12 303 GLY A N 1
ATOM 2250 C CA . GLY A 1 303 ? -1.403 -5.862 -0.185 1.00 92.12 303 GLY A CA 1
ATOM 2251 C C . GLY A 1 303 ? -0.367 -6.987 -0.276 1.00 92.12 303 GLY A C 1
ATOM 2252 O O . GLY A 1 303 ? 0.595 -6.876 -1.035 1.00 92.12 303 GLY A O 1
ATOM 2253 N N . LEU A 1 304 ? -0.590 -8.099 0.433 1.00 92.06 304 LEU A N 1
ATOM 2254 C CA . LEU A 1 304 ? 0.318 -9.247 0.438 1.00 92.06 304 LEU A CA 1
ATOM 2255 C C . LEU A 1 304 ? 0.431 -9.914 -0.944 1.00 92.06 304 LEU A C 1
ATOM 2257 O O . LEU A 1 304 ? 1.536 -10.278 -1.345 1.00 92.06 304 LEU A O 1
ATOM 2261 N N . PHE A 1 305 ? -0.675 -10.059 -1.681 1.00 88.00 305 PHE A N 1
ATOM 2262 C CA . PHE A 1 305 ? -0.699 -10.810 -2.944 1.00 88.00 305 PHE A CA 1
ATOM 2263 C C . PHE A 1 305 ? -0.743 -9.944 -4.219 1.00 88.00 305 PHE A C 1
ATOM 2265 O O . PHE A 1 305 ? -0.407 -10.442 -5.297 1.00 88.00 305 PHE A O 1
ATOM 2272 N N . SER A 1 306 ? -1.101 -8.658 -4.140 1.00 83.44 306 SER A N 1
ATOM 2273 C CA . SER A 1 306 ? -0.969 -7.696 -5.248 1.00 83.44 306 SER A CA 1
ATOM 2274 C C . SER A 1 306 ? 0.409 -7.023 -5.268 1.00 83.44 306 SER A C 1
ATOM 2276 O O . SER A 1 306 ? 0.944 -6.774 -6.346 1.00 83.44 306 SER A O 1
ATOM 2278 N N . GLY A 1 307 ? 1.004 -6.776 -4.095 1.00 80.69 307 GLY A N 1
ATOM 2279 C CA . GLY A 1 307 ? 2.253 -6.033 -3.949 1.00 80.69 307 GLY A CA 1
ATOM 2280 C C . GLY A 1 307 ? 3.488 -6.767 -4.476 1.00 80.69 307 GLY A C 1
ATOM 2281 O O . GLY A 1 307 ? 3.711 -7.945 -4.194 1.00 80.69 307 GLY A O 1
ATOM 2282 N N . THR A 1 308 ? 4.347 -6.038 -5.191 1.00 80.31 308 THR A N 1
ATOM 2283 C CA . THR A 1 308 ? 5.673 -6.519 -5.624 1.00 80.31 308 THR A CA 1
ATOM 2284 C C . THR A 1 308 ? 6.681 -6.585 -4.476 1.00 80.31 308 THR A C 1
ATOM 2286 O O . THR A 1 308 ? 7.628 -7.362 -4.529 1.00 80.31 308 THR A O 1
ATOM 2289 N N . ASP A 1 309 ? 6.482 -5.787 -3.423 1.00 84.12 309 ASP A N 1
ATOM 2290 C CA . ASP A 1 309 ? 7.407 -5.701 -2.289 1.00 84.12 309 ASP A CA 1
ATOM 2291 C C . ASP A 1 309 ? 7.179 -6.770 -1.215 1.00 84.12 309 ASP A C 1
ATOM 2293 O O . ASP A 1 309 ? 7.948 -6.838 -0.263 1.00 84.12 309 ASP A O 1
ATOM 2297 N N . SER A 1 310 ? 6.169 -7.634 -1.344 1.00 83.69 310 SER A N 1
ATOM 2298 C CA . SER A 1 310 ? 5.811 -8.623 -0.314 1.00 83.69 310 SER A CA 1
ATOM 2299 C C . SER A 1 310 ? 6.918 -9.635 0.015 1.00 83.69 310 SER A C 1
ATOM 2301 O O . SER A 1 310 ? 6.912 -10.206 1.102 1.00 83.69 310 SER A O 1
ATOM 2303 N N . GLY A 1 311 ? 7.888 -9.831 -0.887 1.00 81.56 311 GLY A N 1
ATOM 2304 C CA . GLY A 1 311 ? 9.102 -10.618 -0.630 1.00 81.56 311 GLY A CA 1
ATOM 2305 C C . GLY A 1 311 ? 10.206 -9.868 0.136 1.00 81.56 311 GLY A C 1
ATOM 2306 O O . GLY A 1 311 ? 11.212 -10.469 0.501 1.00 81.56 311 GLY A O 1
ATOM 2307 N N . ARG A 1 312 ? 10.060 -8.559 0.382 1.00 88.50 312 ARG A N 1
ATOM 2308 C CA . ARG A 1 312 ? 11.025 -7.747 1.139 1.00 88.50 312 ARG A CA 1
ATOM 2309 C C . ARG A 1 312 ? 10.763 -7.881 2.639 1.00 88.50 312 ARG A C 1
ATOM 2311 O O . ARG A 1 312 ? 9.625 -7.783 3.095 1.00 88.50 312 ARG A O 1
ATOM 2318 N N . LEU A 1 313 ? 11.837 -8.010 3.421 1.00 89.75 313 LEU A N 1
ATOM 2319 C CA . LEU A 1 313 ? 11.765 -8.219 4.873 1.00 89.75 313 LEU A CA 1
ATOM 2320 C C . LEU A 1 313 ? 10.929 -7.153 5.603 1.00 89.75 313 LEU A C 1
ATOM 2322 O O . LEU A 1 313 ? 10.133 -7.496 6.472 1.00 89.75 313 LEU A O 1
ATOM 2326 N N . TRP A 1 314 ? 11.056 -5.877 5.227 1.00 90.00 314 TRP A N 1
ATOM 2327 C CA . TRP A 1 314 ? 10.301 -4.782 5.848 1.00 90.00 314 TRP A CA 1
ATOM 2328 C C . TRP A 1 314 ? 8.785 -4.891 5.604 1.00 90.00 314 TRP A C 1
ATOM 2330 O O . TRP A 1 314 ? 7.996 -4.613 6.507 1.00 90.00 314 TRP A O 1
ATOM 2340 N N . ALA A 1 315 ? 8.366 -5.344 4.417 1.00 87.25 315 ALA A N 1
ATOM 2341 C CA . ALA A 1 315 ? 6.956 -5.522 4.075 1.00 87.25 315 ALA A CA 1
ATOM 2342 C C . ALA A 1 315 ? 6.383 -6.742 4.805 1.00 87.25 315 ALA A C 1
ATOM 2344 O O . ALA A 1 315 ? 5.323 -6.659 5.424 1.00 87.25 315 ALA A O 1
ATOM 2345 N N . ALA A 1 316 ? 7.137 -7.845 4.831 1.00 88.12 316 ALA A N 1
ATOM 2346 C CA . ALA A 1 316 ? 6.796 -9.026 5.617 1.00 88.12 316 ALA A CA 1
ATOM 2347 C C . ALA A 1 316 ? 6.653 -8.696 7.117 1.00 88.12 316 ALA A C 1
ATOM 2349 O O . ALA A 1 316 ? 5.678 -9.111 7.742 1.00 88.12 316 ALA A O 1
ATOM 2350 N N . MET A 1 317 ? 7.557 -7.889 7.688 1.00 93.00 317 MET A N 1
ATOM 2351 C CA . MET A 1 317 ? 7.455 -7.399 9.070 1.00 93.00 317 MET A CA 1
ATOM 2352 C C . MET A 1 317 ? 6.197 -6.550 9.304 1.00 93.00 317 MET A C 1
ATOM 2354 O O . MET A 1 317 ? 5.534 -6.731 10.325 1.00 93.00 317 MET A O 1
ATOM 2358 N N . LEU A 1 318 ? 5.825 -5.669 8.367 1.00 94.50 318 LEU A N 1
ATOM 2359 C CA . LEU A 1 318 ? 4.588 -4.882 8.446 1.00 94.50 318 LEU A CA 1
ATOM 2360 C C . LEU A 1 318 ? 3.339 -5.784 8.432 1.00 94.50 318 LEU A C 1
ATOM 2362 O O . LEU A 1 318 ? 2.451 -5.638 9.278 1.00 94.50 318 LEU A O 1
ATOM 2366 N N . TYR A 1 319 ? 3.273 -6.750 7.514 1.00 94.62 319 TYR A N 1
ATOM 2367 C CA . TYR A 1 319 ? 2.139 -7.671 7.389 1.00 94.62 319 TYR A CA 1
ATOM 2368 C C . TYR A 1 319 ? 2.022 -8.634 8.581 1.00 94.62 319 TYR A C 1
ATOM 2370 O O . TYR A 1 319 ? 0.951 -8.754 9.174 1.00 94.62 319 TYR A O 1
ATOM 2378 N N . VAL A 1 320 ? 3.116 -9.276 8.996 1.00 95.19 320 VAL A N 1
ATOM 2379 C CA . VAL A 1 320 ? 3.111 -10.185 10.154 1.00 95.19 320 VAL A CA 1
ATOM 2380 C C . VAL A 1 320 ? 2.866 -9.407 11.448 1.00 95.19 320 VAL A C 1
ATOM 2382 O O . VAL A 1 320 ? 2.002 -9.790 12.233 1.00 95.19 320 VAL A O 1
ATOM 2385 N N . GLY A 1 321 ? 3.541 -8.271 11.648 1.00 97.25 321 GLY A N 1
ATOM 2386 C CA . GLY A 1 321 ? 3.369 -7.424 12.829 1.00 97.25 321 GLY A CA 1
ATOM 2387 C C . GLY A 1 321 ? 1.939 -6.901 12.986 1.00 97.25 321 GLY A C 1
ATOM 2388 O O . GLY A 1 321 ? 1.372 -6.982 14.079 1.00 97.25 321 GLY A O 1
ATOM 2389 N N . SER A 1 322 ? 1.317 -6.435 11.895 1.00 97.88 322 SER A N 1
ATOM 2390 C CA . SER A 1 322 ? -0.094 -6.017 11.896 1.00 97.88 322 SER A CA 1
ATOM 2391 C C . SER A 1 322 ? -1.035 -7.169 12.266 1.00 97.88 322 SER A C 1
ATOM 2393 O O . SER A 1 322 ? -1.858 -7.023 13.177 1.00 97.88 322 SER A O 1
ATOM 2395 N N . ALA A 1 323 ? -0.872 -8.342 11.642 1.00 97.56 323 ALA A N 1
ATOM 2396 C CA . ALA A 1 323 ? -1.695 -9.517 11.913 1.00 97.56 323 ALA A CA 1
ATOM 2397 C C . ALA A 1 323 ? -1.559 -9.991 13.368 1.00 97.56 323 ALA A C 1
ATOM 2399 O O . ALA A 1 323 ? -2.571 -10.202 14.042 1.00 97.56 323 ALA A O 1
ATOM 2400 N N . THR A 1 324 ? -0.331 -10.081 13.888 1.00 97.75 324 THR A N 1
ATOM 2401 C CA . THR A 1 324 ? -0.054 -10.459 15.279 1.00 97.75 324 THR A CA 1
ATOM 2402 C C . THR A 1 324 ? -0.659 -9.464 16.269 1.00 97.75 324 THR A C 1
ATOM 2404 O O . THR A 1 324 ? -1.289 -9.888 17.243 1.00 97.75 324 THR A O 1
ATOM 2407 N N . ALA A 1 325 ? -0.545 -8.154 16.025 1.00 97.31 325 ALA A N 1
ATOM 2408 C CA . ALA A 1 325 ? -1.122 -7.129 16.896 1.00 97.31 325 ALA A CA 1
ATOM 2409 C C . ALA A 1 325 ? -2.661 -7.207 16.937 1.00 97.31 325 ALA A C 1
ATOM 2411 O O . ALA A 1 325 ? -3.257 -7.267 18.019 1.00 97.31 325 ALA A O 1
ATOM 2412 N N . VAL A 1 326 ? -3.310 -7.278 15.768 1.00 97.25 326 VAL A N 1
ATOM 2413 C CA . VAL A 1 326 ? -4.776 -7.361 15.655 1.00 97.25 326 VAL A CA 1
ATOM 2414 C C . VAL A 1 326 ? -5.306 -8.663 16.264 1.00 97.25 326 VAL A C 1
ATOM 2416 O O . VAL A 1 326 ? -6.288 -8.627 17.014 1.00 97.25 326 VAL A O 1
ATOM 2419 N N . ALA A 1 327 ? -4.650 -9.801 16.016 1.00 96.75 327 ALA A N 1
ATOM 2420 C CA . ALA A 1 327 ? -5.016 -11.091 16.603 1.00 96.75 327 ALA A CA 1
ATOM 2421 C C . ALA A 1 327 ? -4.877 -11.084 18.135 1.00 96.75 327 ALA A C 1
ATOM 2423 O O . ALA A 1 327 ? -5.807 -11.482 18.840 1.00 96.75 327 ALA A O 1
ATOM 2424 N N . THR A 1 328 ? -3.767 -10.558 18.663 1.00 95.81 328 THR A N 1
ATOM 2425 C CA . THR A 1 328 ? -3.511 -10.468 20.111 1.00 95.81 328 THR A CA 1
ATOM 2426 C C . THR A 1 328 ? -4.568 -9.618 20.815 1.00 95.81 328 THR A C 1
ATOM 2428 O O . THR A 1 328 ? -5.204 -10.073 21.769 1.00 95.81 328 THR A O 1
ATOM 2431 N N . LEU A 1 329 ? -4.834 -8.407 20.312 1.00 94.62 329 LEU A N 1
ATOM 2432 C CA . LEU A 1 329 ? -5.838 -7.504 20.886 1.00 94.62 329 LEU A CA 1
ATOM 2433 C C . LEU A 1 329 ? -7.272 -8.049 20.748 1.00 94.62 329 LEU A C 1
ATOM 2435 O O . LEU A 1 329 ? -8.106 -7.842 21.637 1.00 94.62 329 LEU A O 1
ATOM 2439 N N . THR A 1 330 ? -7.570 -8.780 19.670 1.00 94.06 330 THR A N 1
ATOM 2440 C CA . THR A 1 330 ? -8.873 -9.435 19.474 1.00 94.06 330 THR A CA 1
ATOM 2441 C C . THR A 1 330 ? -9.078 -10.572 20.475 1.00 94.06 330 THR A C 1
ATOM 2443 O O . THR A 1 330 ? -10.113 -10.610 21.148 1.00 94.06 330 THR A O 1
ATOM 2446 N N . THR A 1 331 ? -8.078 -11.437 20.656 1.00 92.94 331 THR A N 1
ATOM 2447 C CA . THR A 1 331 ? -8.094 -12.525 21.646 1.00 92.94 331 THR A CA 1
ATOM 2448 C C . THR A 1 331 ? -8.218 -11.975 23.067 1.00 92.94 331 THR A C 1
ATOM 2450 O O . THR A 1 331 ? -9.137 -12.359 23.797 1.00 92.94 331 THR A O 1
ATOM 2453 N N . TRP A 1 332 ? -7.399 -10.980 23.434 1.00 91.25 332 TRP A N 1
ATOM 2454 C CA . TRP A 1 332 ? -7.486 -10.273 24.718 1.00 91.25 332 TRP A CA 1
ATOM 2455 C C . TRP A 1 332 ? -8.904 -9.756 24.993 1.00 91.25 332 TRP A C 1
ATOM 2457 O O . TRP A 1 332 ? -9.453 -9.939 26.083 1.00 91.25 332 TRP A O 1
ATOM 2467 N N . ARG A 1 333 ? -9.532 -9.115 23.999 1.00 87.81 333 ARG A N 1
ATOM 2468 C CA . ARG A 1 333 ? -10.890 -8.558 24.090 1.00 87.81 333 ARG A CA 1
ATOM 2469 C C . ARG A 1 333 ? -11.961 -9.630 24.294 1.00 87.81 333 ARG A C 1
ATOM 2471 O O . ARG A 1 333 ? -12.924 -9.374 25.021 1.00 87.81 333 ARG A O 1
ATOM 2478 N N . ILE A 1 334 ? -11.825 -10.797 23.665 1.00 89.94 334 ILE A N 1
ATOM 2479 C CA . ILE A 1 334 ? -12.752 -11.928 23.833 1.00 89.94 334 ILE A CA 1
ATOM 2480 C C . ILE A 1 334 ? -12.622 -12.497 25.253 1.00 89.94 334 ILE A C 1
ATOM 2482 O O . ILE A 1 334 ? -13.618 -12.562 25.980 1.00 89.94 334 ILE A O 1
ATOM 2486 N N . LEU A 1 335 ? -11.397 -12.801 25.692 1.00 89.50 335 LEU A N 1
ATOM 2487 C CA . LEU A 1 335 ? -11.113 -13.343 27.026 1.00 89.50 335 LEU A CA 1
ATOM 2488 C C . LEU A 1 335 ? -11.549 -12.379 28.145 1.00 89.50 335 LEU A C 1
ATOM 2490 O O . LEU A 1 335 ? -12.283 -12.769 29.055 1.00 89.50 335 LEU A O 1
ATOM 2494 N N . SER A 1 336 ? -11.222 -11.088 28.017 1.00 84.00 336 SER A N 1
ATOM 2495 C CA . SER A 1 336 ? -11.613 -10.029 28.965 1.00 84.00 336 SER A CA 1
ATOM 2496 C C . SER A 1 336 ? -13.131 -9.884 29.129 1.00 84.00 336 SER A C 1
ATOM 2498 O O . SER A 1 336 ? -13.614 -9.501 30.197 1.00 84.00 336 SER A O 1
ATOM 2500 N N . ARG A 1 337 ? -13.911 -10.168 28.075 1.00 79.75 337 ARG A N 1
ATOM 2501 C CA . ARG A 1 337 ? -15.383 -10.162 28.134 1.00 79.75 337 ARG A CA 1
ATOM 2502 C C . ARG A 1 337 ? -15.942 -11.410 28.807 1.00 79.75 337 ARG A C 1
ATOM 2504 O O . ARG A 1 337 ? -16.954 -11.295 29.492 1.00 79.75 337 ARG A O 1
ATOM 2511 N N . SER A 1 338 ? -15.299 -12.562 28.623 1.00 74.25 338 SER A N 1
ATOM 2512 C CA . SER A 1 338 ? -15.672 -13.807 29.302 1.00 74.25 338 SER A CA 1
ATOM 2513 C C . SER A 1 338 ? -15.447 -13.691 30.813 1.00 74.25 338 SER A C 1
ATOM 2515 O O . SER A 1 338 ? -16.377 -13.898 31.591 1.00 74.25 338 SER A O 1
ATOM 2517 N N . ALA A 1 339 ? -14.266 -13.213 31.227 1.00 72.62 339 ALA A N 1
ATOM 2518 C CA . ALA A 1 339 ? -13.925 -12.993 32.633 1.00 72.62 339 ALA A CA 1
ATOM 2519 C C . ALA A 1 339 ? -14.937 -12.076 33.348 1.00 72.62 339 ALA A C 1
ATOM 2521 O O . ALA A 1 339 ? -15.492 -12.451 34.376 1.00 72.62 339 ALA A O 1
ATOM 2522 N N . ARG A 1 340 ? -15.281 -10.920 32.757 1.00 67.38 340 ARG A N 1
ATOM 2523 C CA . ARG A 1 340 ? -16.261 -9.976 33.338 1.00 67.38 340 ARG A CA 1
ATOM 2524 C C . ARG A 1 340 ? -17.712 -10.491 33.368 1.00 67.38 340 ARG A C 1
ATOM 2526 O O . ARG A 1 340 ? -18.544 -9.864 34.014 1.00 67.38 340 ARG A O 1
ATOM 2533 N N . ARG A 1 341 ? -18.041 -11.589 32.672 1.00 63.31 341 ARG A N 1
ATOM 2534 C CA . ARG A 1 341 ? -19.371 -12.235 32.715 1.00 63.31 341 ARG A CA 1
ATOM 2535 C C . ARG A 1 341 ? -19.496 -13.311 33.803 1.00 63.31 341 ARG A C 1
ATOM 2537 O O . ARG A 1 341 ? -20.609 -13.754 34.070 1.00 63.31 341 ARG A O 1
ATOM 2544 N N . ARG A 1 342 ? -18.393 -13.712 34.444 1.00 55.72 342 ARG A N 1
ATOM 2545 C CA . ARG A 1 342 ? -18.373 -14.539 35.663 1.00 55.72 342 ARG A CA 1
ATOM 2546 C C . ARG A 1 342 ? -18.268 -13.600 36.875 1.00 55.72 342 ARG A C 1
ATOM 2548 O O . ARG A 1 342 ? -17.157 -13.245 37.259 1.00 55.72 342 ARG A O 1
ATOM 2555 N N . PRO A 1 343 ? -19.401 -13.141 37.440 1.00 56.84 343 PRO A N 1
ATOM 2556 C CA . PRO A 1 343 ? -19.781 -13.661 38.764 1.00 56.84 343 PRO A CA 1
ATOM 2557 C C . PRO A 1 343 ? -21.304 -13.654 39.053 1.00 56.84 343 PRO A C 1
ATOM 2559 O O . PRO A 1 343 ? -21.933 -12.602 39.034 1.00 56.84 343 PRO A O 1
ATOM 2562 N N . ALA A 1 344 ? -21.878 -14.816 39.400 1.00 53.81 344 ALA A N 1
ATOM 2563 C CA . ALA A 1 344 ? -23.168 -14.926 40.121 1.00 53.81 344 ALA A CA 1
ATOM 2564 C C . ALA A 1 344 ? -23.456 -16.363 40.603 1.00 53.81 344 ALA A C 1
ATOM 2566 O O . ALA A 1 344 ? -23.909 -16.569 41.722 1.00 53.81 344 ALA A O 1
ATOM 2567 N N . ARG A 1 345 ? -23.159 -17.379 39.777 1.00 54.53 345 ARG A N 1
ATOM 2568 C CA . ARG A 1 345 ? -23.592 -18.772 40.025 1.00 54.53 345 ARG A CA 1
ATOM 2569 C C . ARG A 1 345 ? -22.858 -19.519 41.151 1.00 54.53 345 ARG A C 1
ATOM 2571 O O . ARG A 1 345 ? -23.251 -20.629 41.466 1.00 54.53 345 ARG A O 1
ATOM 2578 N N . ALA A 1 346 ? -21.814 -18.925 41.732 1.00 55.56 346 ALA A N 1
ATOM 2579 C CA . ALA A 1 346 ? -21.013 -19.515 42.811 1.00 55.56 346 ALA A CA 1
ATOM 2580 C C . ALA A 1 346 ? -21.372 -18.984 44.215 1.00 55.56 346 ALA A C 1
ATOM 2582 O O . ALA A 1 346 ? -20.708 -19.342 45.172 1.00 55.56 346 ALA A O 1
ATOM 2583 N N . ARG A 1 347 ? -22.388 -18.114 44.345 1.00 53.53 347 ARG A N 1
ATOM 2584 C CA . ARG A 1 347 ? -22.834 -17.550 45.640 1.00 53.53 347 ARG A CA 1
ATOM 2585 C C . ARG A 1 347 ? -24.279 -17.923 46.002 1.00 53.53 347 ARG A C 1
ATOM 2587 O O . ARG A 1 347 ? -24.872 -17.313 46.879 1.00 53.53 347 ARG A O 1
ATOM 2594 N N . ALA A 1 348 ? -24.844 -18.891 45.282 1.00 55.81 348 ALA A N 1
ATOM 2595 C CA . ALA A 1 348 ? -26.194 -19.427 45.473 1.00 55.81 348 ALA A CA 1
ATOM 2596 C C . ALA A 1 348 ? -26.164 -20.936 45.800 1.00 55.81 348 ALA A C 1
ATOM 2598 O O . ALA A 1 348 ? -27.109 -21.652 45.493 1.00 55.81 348 ALA A O 1
ATOM 2599 N N . ALA A 1 349 ? -25.034 -21.410 46.336 1.00 57.69 349 ALA A N 1
ATOM 2600 C CA . ALA A 1 349 ? -24.815 -22.786 46.788 1.00 57.69 349 ALA A CA 1
ATOM 2601 C C . ALA A 1 349 ? -24.311 -22.859 48.250 1.00 57.69 349 ALA A C 1
ATOM 2603 O O . ALA A 1 349 ? -24.068 -23.954 48.738 1.00 57.69 349 ALA A O 1
ATOM 2604 N N . ASP A 1 350 ? -24.182 -21.703 48.920 1.00 56.47 350 ASP A N 1
ATOM 2605 C CA . ASP A 1 350 ? -23.716 -21.531 50.311 1.00 56.47 350 ASP A CA 1
ATOM 2606 C C . ASP A 1 350 ? -24.771 -20.789 51.176 1.00 56.47 350 ASP A C 1
ATOM 2608 O O . ASP A 1 350 ? -24.426 -20.097 52.135 1.00 56.47 350 ASP A O 1
ATOM 2612 N N . LEU A 1 351 ? -26.055 -20.862 50.793 1.00 47.72 351 LEU A N 1
ATOM 2613 C CA . LEU A 1 351 ? -27.225 -20.330 51.512 1.00 4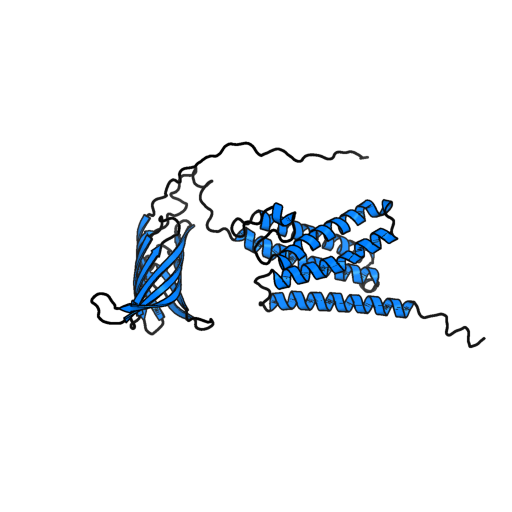7.72 351 LEU A CA 1
ATOM 2614 C C . LEU A 1 351 ? -28.384 -21.329 51.413 1.00 47.72 351 LEU A C 1
ATOM 2616 O O . LEU A 1 351 ? -29.098 -21.469 52.426 1.00 47.72 351 LEU A O 1
#

pLDDT: mean 79.28, std 19.62, range [22.5, 98.44]

Secondary structure (DSSP, 8-state):
----------------------------EEEEEEEEEEEEEE-SSSS-EEEEEEEETTSS--EEEEEEEEEEEEEPGGG-SEEEEEEEEEEEE-GGG-EEEEEEEEEE-TTSEEEEEEEETTSS-EEEEEEEE-TT-EEEEEEEEEEPPPTTSS-TTTTTTS--TT-THHHHHHHHHHHHHHHHHHHHHHHHHHHHHT-STTTS-HHHHHHHHHHHHHHHHHHHHHHHHHHHT-TTTT--HHHHHSTT-SSSSHHHHHHHHHHHHHHHHHHHHHHTHHHHHHHHHHHHHTHHHHHHHHHHHHHHHH-GGGGSHHHHHHHHHHHHHHHHHHHHHHHHHHHTT--STTSSS--

Radius of gyration: 29.88 Å; chains: 1; bounding box: 72×53×93 Å

Foldseek 3Di:
DDDDDDDDDDDDDDDDDDDPDDDPQPAFDWDKFKWKDFWDWDPPDPFIWIWDWIAGPVPQGKIKTWIWGQPDWDADPVRPAIWTWIKTKMWIAGPQGFIAIAIKIWIAGPQQWIKIWGAGPSNRDTKIWIWHAHPVRIIIIMIGTGGGDHPPPDPPVCVVPPPPDQPCCLVVQLVVLLLLLLLLLLVLLLLVLCLLLVVCVVPDPSVVSVVSSVVSLVSSVVSLVSNVVSCCVNPPLPDDVVCLVDQQPRPQVRVLSSLLSVLVVLSVVLVVLVVCCVVCDPVRNVVSVVCSVVSSVSSLSSCCRRPPCVPPPVNVCSSVVSVVSSVVSVVVSVVSVVVVVDDDPVPVVPD

Sequence (351 aa):
MVRKLVIGTLIGLLLLPGATTALAQGAGMNGSAEMSGQAWVDRSGEQPRLMVTADAADGQGWHLEAILTPVGLQRGAGGVGLVYVLEGQFTLSGPGGAVATGEATGLMDRGGVGQVQLADGGGTVRLDGNFSIGDDGALQLDLAGAFPAGAAEQSPLEAESAPAGTNHTFWFLSRAAGLSAFALLTINVCLGLMVSSRSLDAFLARWRAYDLHQFSALLALGFLGLHIFALLGDHYFNFRLSELLVPLALPYRPAWTALGVVAFYLMIGIVASFYVRRLIGYRTWRLIHYLTFGVYLLALAHGLFSGTDSGRLWAAMLYVGSATAVATLTTWRILSRSARRRPARARAADL